Protein AF-A0A1R1Y4T4-F1 (afdb_monomer)

Organism: NCBI:txid133412

Foldseek 3Di:
DDDPCVVDVPPPPPPVPDDDDDPDPPDPPPLFQLVQQQAEEEEEEDEPQADLVVVCVQVVSHNYAYEYEPPPPDPRHRHYFPHGDDPQQLLLVLVRVLLVCQVPLVSHFKYKYAYRQKDFDRNQVSVVVVVSSVVSQAWEKEAAWDPDDDPVQATFHDRRMIMTGSVLSNLLNPDPDDRDGTDDNRSSVRSSSQVSQVVVVDDPRRHYDYHYDDVVRMDGQWDDDDPDIDGDDDDPPDPPPPD

pLDDT: mean 83.25, std 19.18, range [30.53, 98.25]

Nearest PDB structures (foldseek):
  6wmo-assembly1_B  TM=6.997E-01  e=9.074E-09  Homo sapiens
  8tic-assembly1_A  TM=6.877E-01  e=2.200E-08  Homo sapiens
  6wmo-assembly1_A  TM=6.895E-01  e=4.701E-08  Homo sapiens
  7jhi-assembly4_D  TM=6.899E-01  e=7.799E-08  Homo sapiens
  8tic-assembly2_D  TM=6.793E-01  e=1.070E-07  Homo sapiens

Mean predicted aligned error: 9.44 Å

Secondary structure (DSSP, 8-state):
---HHHHS-------TTS-TT---------S-GGGGTTTEEEEEE--TTS-HHHHHHHTTTS-EEEEEPTT---TT-SEE-SS---GGGHHHHHHHHHHHHTTTGGG-SEEEEE-TTEEE-HHHHHHHHHHHHHTTTS-EEEEEE-S---TTT---EEEEEEEEEHHHHHHHHHS-PPPP-SS-HHHHHHHHHHHHHHHTT--GGGS-EEEE--GGGEEESEEEETTEEEE-S----------

Sequence (243 aa):
MKSSSQVFSFREFHNDRFNTSFIRPKKKVDASLLSLKNDVLVMVPISKYEDPEWMKNVYSDLNFVTICDKGDHRQFCDITTNRTYNYQELPKKTFDLFNHICGNERQYKVIVKMDFDTFVDKSYLYEAFSFMIENHSNRIYFGDPMGQTTESKGTAMNGKIYAVTSNIITDYCSCNTPEPGKGLEDMWFGQTVVECVKRRGYKPEEQIIYYHSKEDLIYHKRYRKNNIDLQAGRKIEKKTITI

Radius of gyration: 20.12 Å; Cα contacts (8 Å, |Δi|>4): 378; chains: 1; bounding box: 48×56×47 Å

Structure (mmCIF, N/CA/C/O backbone):
data_AF-A0A1R1Y4T4-F1
#
_entry.id   AF-A0A1R1Y4T4-F1
#
loop_
_atom_site.group_PDB
_atom_site.id
_atom_site.type_symbol
_atom_site.label_atom_id
_atom_site.label_alt_id
_atom_site.label_comp_id
_atom_site.label_asym_id
_atom_site.label_entity_id
_atom_site.label_seq_id
_atom_site.pdbx_PDB_ins_code
_atom_site.Cartn_x
_atom_site.Cartn_y
_atom_site.Cartn_z
_atom_site.occupancy
_atom_site.B_iso_or_equiv
_atom_site.auth_seq_id
_atom_site.auth_comp_id
_atom_site.auth_asym_id
_atom_site.auth_atom_id
_atom_site.pdbx_PDB_model_num
ATOM 1 N N . MET A 1 1 ? 28.424 -35.532 -14.382 1.00 40.50 1 MET A N 1
ATOM 2 C CA . MET A 1 1 ? 28.002 -34.246 -13.783 1.00 40.50 1 MET A CA 1
ATOM 3 C C . MET A 1 1 ? 26.498 -34.130 -13.941 1.00 40.50 1 MET A C 1
ATOM 5 O O . MET A 1 1 ? 26.027 -34.246 -15.064 1.00 40.50 1 MET A O 1
ATOM 9 N N . LYS A 1 2 ? 25.750 -34.004 -12.841 1.00 33.12 2 LYS A N 1
ATOM 10 C CA . LYS A 1 2 ? 24.291 -33.827 -12.884 1.00 33.12 2 LYS A CA 1
ATOM 11 C C . LYS A 1 2 ? 23.989 -32.350 -13.149 1.00 33.12 2 LYS A C 1
ATOM 13 O O . LYS A 1 2 ? 24.549 -31.496 -12.466 1.00 33.12 2 LYS A O 1
ATOM 18 N N . SER A 1 3 ? 23.173 -32.051 -14.157 1.00 37.53 3 SER A N 1
ATOM 19 C CA . SER A 1 3 ? 22.719 -30.687 -14.452 1.00 37.53 3 SER A CA 1
ATOM 20 C C . SER A 1 3 ? 21.781 -30.185 -13.351 1.00 37.53 3 SER A C 1
ATOM 22 O O . SER A 1 3 ? 21.137 -30.980 -12.664 1.00 37.53 3 SER A O 1
ATOM 24 N N . SER A 1 4 ? 21.666 -28.864 -13.190 1.00 37.59 4 SER A N 1
ATOM 25 C CA . SER A 1 4 ? 20.765 -28.218 -12.218 1.00 37.59 4 SER A CA 1
ATOM 26 C C . SER A 1 4 ? 19.309 -28.700 -12.319 1.00 37.59 4 SER A C 1
ATOM 28 O O . SER A 1 4 ? 18.622 -28.788 -11.305 1.00 37.59 4 SER A O 1
ATOM 30 N N . SER A 1 5 ? 18.871 -29.120 -13.509 1.00 46.72 5 SER A N 1
ATOM 31 C CA . SER A 1 5 ? 17.558 -29.729 -13.764 1.00 46.72 5 SER A CA 1
ATOM 32 C C . SER A 1 5 ? 17.329 -31.101 -13.109 1.00 46.72 5 SER A C 1
ATOM 34 O O . SER A 1 5 ? 16.191 -31.548 -13.025 1.00 46.72 5 SER A O 1
ATOM 36 N N . GLN A 1 6 ? 18.382 -31.778 -12.636 1.00 45.31 6 GLN A N 1
ATOM 37 C CA . GLN A 1 6 ? 18.295 -33.051 -11.905 1.00 45.31 6 GLN A CA 1
ATOM 38 C C . GLN A 1 6 ? 18.385 -32.876 -10.380 1.00 45.31 6 GLN A C 1
ATOM 40 O O . GLN A 1 6 ? 18.136 -33.828 -9.644 1.00 45.31 6 GLN A O 1
ATOM 45 N N . VAL A 1 7 ? 18.769 -31.684 -9.907 1.00 44.69 7 VAL A N 1
ATOM 46 C CA . VAL A 1 7 ? 18.864 -31.341 -8.474 1.00 44.69 7 VAL A CA 1
ATOM 47 C C . VAL A 1 7 ? 17.610 -30.601 -8.009 1.00 44.69 7 VAL A C 1
ATOM 49 O O . VAL A 1 7 ? 17.156 -30.796 -6.886 1.00 44.69 7 VAL A O 1
ATOM 52 N N . PHE A 1 8 ? 17.005 -29.815 -8.898 1.00 42.22 8 PHE A N 1
ATOM 53 C CA . PHE A 1 8 ? 15.698 -29.211 -8.695 1.00 42.22 8 PHE A CA 1
ATOM 54 C C . PHE A 1 8 ? 14.719 -29.886 -9.649 1.00 42.22 8 PHE A C 1
ATOM 56 O O . PHE A 1 8 ? 14.551 -29.443 -10.784 1.00 42.22 8 PHE A O 1
ATOM 63 N N . SER A 1 9 ? 14.076 -30.973 -9.212 1.00 36.62 9 SER A N 1
ATOM 64 C CA . SER A 1 9 ? 12.840 -31.396 -9.869 1.00 36.62 9 SER A CA 1
ATOM 65 C C . SER A 1 9 ? 11.924 -30.174 -9.905 1.00 36.62 9 SER A C 1
ATOM 67 O O . SER A 1 9 ? 11.675 -29.583 -8.849 1.00 36.62 9 SER A O 1
ATOM 69 N N . PHE A 1 10 ? 11.494 -29.765 -11.103 1.00 38.09 10 PHE A N 1
ATOM 70 C CA . PHE A 1 10 ? 10.453 -28.758 -11.286 1.00 38.09 10 PHE A CA 1
ATOM 71 C C . PHE A 1 10 ? 9.398 -28.962 -10.200 1.00 38.09 10 PHE A C 1
ATOM 73 O O . PHE A 1 10 ? 8.898 -30.075 -10.037 1.00 38.09 10 PHE A O 1
ATOM 80 N N . ARG A 1 11 ? 9.124 -27.922 -9.403 1.00 36.69 11 ARG A N 1
ATOM 81 C CA . ARG A 1 11 ? 8.020 -27.973 -8.446 1.00 36.69 11 ARG A CA 1
ATOM 82 C C . ARG A 1 11 ? 6.774 -28.308 -9.255 1.00 36.69 11 ARG A C 1
ATOM 84 O O . ARG A 1 11 ? 6.350 -27.500 -10.078 1.00 36.69 11 ARG A O 1
ATOM 91 N N . GLU A 1 12 ? 6.226 -29.500 -9.050 1.00 30.53 12 GLU A N 1
ATOM 92 C CA . GLU A 1 12 ? 4.896 -29.825 -9.540 1.00 30.53 12 GLU A CA 1
ATOM 93 C C . GLU A 1 12 ? 3.937 -28.806 -8.927 1.00 30.53 12 GLU A C 1
ATOM 95 O O . GLU A 1 12 ? 3.695 -28.786 -7.718 1.00 30.53 12 GLU A O 1
ATOM 100 N N . PHE A 1 13 ? 3.416 -27.911 -9.761 1.00 35.38 13 PHE A N 1
ATOM 101 C CA . PHE A 1 13 ? 2.227 -27.162 -9.407 1.00 35.38 13 PHE A CA 1
ATOM 102 C C . PHE A 1 13 ? 1.078 -28.168 -9.375 1.00 35.38 13 PHE A C 1
ATOM 104 O O . PHE A 1 13 ? 0.638 -28.652 -10.418 1.00 35.38 13 PHE A O 1
ATOM 111 N N . HIS A 1 14 ? 0.608 -28.508 -8.174 1.00 38.97 14 HIS A N 1
ATOM 112 C CA . HIS A 1 14 ? -0.627 -29.263 -8.010 1.00 38.97 14 HIS A CA 1
ATOM 113 C C . HIS A 1 14 ? -1.783 -28.437 -8.590 1.00 38.97 14 HIS A C 1
ATOM 115 O O . HIS A 1 14 ? -2.258 -27.474 -7.993 1.00 38.97 14 HIS A O 1
ATOM 121 N N . ASN A 1 15 ? -2.204 -28.796 -9.799 1.00 38.75 15 ASN A N 1
ATOM 122 C CA . ASN A 1 15 ? -3.446 -28.330 -10.391 1.00 38.75 15 ASN A CA 1
ATOM 123 C C . ASN A 1 15 ? -4.595 -29.099 -9.718 1.00 38.75 15 ASN A C 1
ATOM 125 O O . ASN A 1 15 ? -4.898 -30.228 -10.097 1.00 38.75 15 ASN A O 1
ATOM 129 N N . ASP A 1 16 ? -5.215 -28.497 -8.702 1.00 39.88 16 ASP A N 1
ATOM 130 C CA . ASP A 1 16 ? -6.280 -29.084 -7.866 1.00 39.88 16 ASP A CA 1
ATOM 131 C C . ASP A 1 16 ? -7.625 -29.315 -8.597 1.00 39.88 16 ASP A C 1
ATOM 133 O O . ASP A 1 16 ? -8.673 -29.469 -7.971 1.00 39.88 16 ASP A O 1
ATOM 137 N N . ARG A 1 17 ? -7.646 -29.384 -9.935 1.00 39.56 17 ARG A N 1
ATOM 138 C CA . ARG A 1 17 ? -8.876 -29.649 -10.705 1.00 39.56 17 ARG A CA 1
ATOM 139 C C . ARG A 1 17 ? -9.303 -31.124 -10.764 1.00 39.56 17 ARG A C 1
ATOM 141 O O . ARG A 1 17 ? -10.297 -31.421 -11.417 1.00 39.56 17 ARG A O 1
ATOM 148 N N . PHE A 1 18 ? -8.634 -32.036 -10.052 1.00 36.97 18 PHE A N 1
ATOM 149 C CA . PHE A 1 18 ? -9.025 -33.451 -9.975 1.00 36.97 18 PHE A CA 1
ATOM 150 C C . PHE A 1 18 ? -8.799 -34.059 -8.574 1.00 36.97 18 PHE A C 1
ATOM 152 O O . PHE A 1 18 ? -7.707 -34.541 -8.299 1.00 36.97 18 PHE A O 1
ATOM 159 N N . ASN A 1 19 ? -9.815 -34.048 -7.693 1.00 33.44 19 ASN A N 1
ATOM 160 C CA . ASN A 1 19 ? -10.328 -35.217 -6.933 1.00 33.44 19 ASN A CA 1
ATOM 161 C C . ASN A 1 19 ? -11.262 -34.801 -5.777 1.00 33.44 19 ASN A C 1
ATOM 163 O O . ASN A 1 19 ? -10.828 -34.441 -4.683 1.00 33.44 19 ASN A O 1
ATOM 167 N N . THR A 1 20 ? -12.569 -34.919 -6.000 1.00 40.94 20 THR A N 1
ATOM 168 C CA . THR A 1 20 ? -13.647 -34.622 -5.043 1.00 40.94 20 THR A CA 1
ATOM 169 C C . THR A 1 20 ? -14.035 -35.829 -4.178 1.00 40.94 20 THR A C 1
ATOM 171 O O . THR A 1 20 ? -15.170 -36.296 -4.247 1.00 40.94 20 THR A O 1
ATOM 174 N N . SER A 1 21 ? -13.125 -36.373 -3.362 1.00 43.38 21 SER A N 1
ATOM 175 C CA . SER A 1 21 ? -13.520 -37.455 -2.426 1.00 43.38 21 SER A CA 1
ATOM 176 C C . SER A 1 21 ? -12.642 -37.687 -1.191 1.00 43.38 21 SER A C 1
ATOM 178 O O . SER A 1 21 ? -12.918 -38.612 -0.433 1.00 43.38 21 SER A O 1
ATOM 180 N N . PHE A 1 22 ? -11.654 -36.840 -0.889 1.00 37.22 22 PHE A N 1
ATOM 181 C CA . PHE A 1 22 ? -10.867 -36.996 0.341 1.00 37.22 22 PHE A CA 1
ATOM 182 C C . PHE A 1 22 ? -10.804 -35.700 1.146 1.00 37.22 22 PHE A C 1
ATOM 184 O O . PHE A 1 22 ? -10.239 -34.704 0.695 1.00 37.22 22 PHE A O 1
ATOM 191 N N . ILE A 1 23 ? -11.326 -35.733 2.378 1.00 42.38 23 ILE A N 1
ATOM 192 C CA . ILE A 1 23 ? -11.001 -34.734 3.401 1.00 42.38 23 ILE A CA 1
ATOM 193 C C . ILE A 1 23 ? -9.545 -34.986 3.796 1.00 42.38 23 ILE A C 1
ATOM 195 O O . ILE A 1 23 ? -9.244 -35.819 4.649 1.00 42.38 23 ILE A O 1
ATOM 199 N N . ARG A 1 24 ? -8.616 -34.294 3.133 1.00 42.31 24 ARG A N 1
ATOM 200 C CA . ARG A 1 24 ? -7.230 -34.233 3.595 1.00 42.31 24 ARG A CA 1
ATOM 201 C C . ARG A 1 24 ? -7.200 -33.377 4.865 1.00 42.31 24 ARG A C 1
ATOM 203 O O . ARG A 1 24 ? -7.768 -32.281 4.850 1.00 42.31 24 ARG A O 1
ATOM 210 N N . PRO A 1 25 ? -6.539 -33.823 5.949 1.00 42.38 25 PRO A N 1
ATOM 211 C CA . PRO A 1 25 ? -6.257 -32.949 7.079 1.00 42.38 25 PRO A CA 1
ATOM 212 C C . PRO A 1 25 ? -5.593 -31.685 6.536 1.00 42.38 25 PRO A C 1
ATOM 214 O O . PRO A 1 25 ? -4.680 -31.795 5.712 1.00 42.38 25 PRO A O 1
ATOM 217 N N . LYS A 1 26 ? -6.054 -30.495 6.948 1.00 43.75 26 LYS A N 1
ATOM 218 C CA . LYS A 1 26 ? -5.375 -29.244 6.587 1.00 43.75 26 LYS A CA 1
ATOM 219 C C . LYS A 1 26 ? -3.920 -29.400 7.013 1.00 43.75 26 LYS A C 1
ATOM 221 O O . LY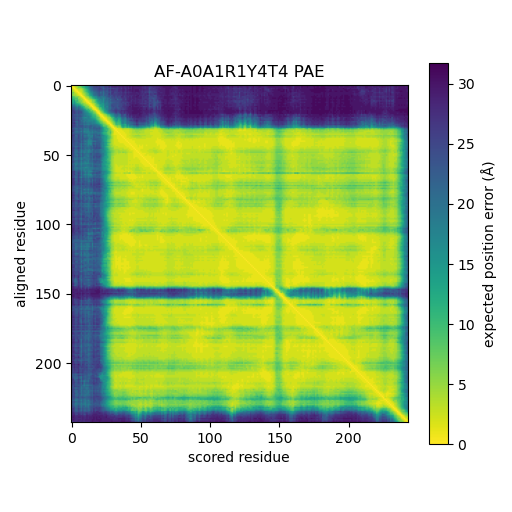S A 1 26 ? -3.629 -29.418 8.208 1.00 43.75 26 LYS A O 1
ATOM 226 N N . LYS A 1 27 ? -3.017 -29.558 6.041 1.00 46.41 27 LYS A N 1
ATOM 227 C CA . LYS A 1 27 ? -1.579 -29.480 6.287 1.00 46.41 27 LYS A CA 1
ATOM 228 C C . LYS A 1 27 ? -1.383 -28.162 7.030 1.00 46.41 27 LYS A C 1
ATOM 230 O O . LYS A 1 27 ? -1.845 -27.135 6.531 1.00 46.41 27 LYS A O 1
ATOM 235 N N . LYS A 1 28 ? -0.813 -28.201 8.240 1.00 46.56 28 LYS A N 1
ATOM 236 C CA . LYS A 1 28 ? -0.427 -26.979 8.952 1.00 46.56 28 LYS A CA 1
ATOM 237 C C . LYS A 1 28 ? 0.482 -26.230 7.981 1.00 46.56 28 LYS A C 1
ATOM 239 O O . LYS A 1 28 ? 1.557 -26.720 7.651 1.00 46.56 28 LYS A O 1
ATOM 244 N N . VAL A 1 29 ? -0.030 -25.149 7.402 1.00 54.66 29 VAL A N 1
ATOM 245 C CA . VAL A 1 29 ? 0.788 -24.251 6.598 1.00 54.66 29 VAL A CA 1
ATOM 246 C C . VAL A 1 29 ? 1.666 -23.573 7.631 1.00 54.66 29 VAL A C 1
ATOM 248 O O . VAL A 1 29 ? 1.135 -22.933 8.540 1.00 54.66 29 VAL A O 1
ATOM 251 N N . ASP A 1 30 ? 2.972 -23.811 7.568 1.00 61.66 30 ASP A N 1
ATOM 252 C CA . ASP A 1 30 ? 3.915 -23.107 8.430 1.00 61.66 30 ASP A CA 1
ATOM 253 C C . ASP A 1 30 ? 3.675 -21.596 8.310 1.00 61.66 30 ASP A C 1
ATOM 255 O O . ASP A 1 30 ? 3.208 -21.118 7.267 1.00 61.66 30 ASP A O 1
ATOM 259 N N . ALA A 1 31 ? 3.968 -20.861 9.385 1.00 74.25 31 ALA A N 1
ATOM 260 C CA . ALA A 1 31 ? 3.904 -19.403 9.415 1.00 74.25 31 ALA A CA 1
ATOM 261 C C . ALA A 1 31 ? 4.594 -18.832 8.164 1.00 74.25 31 ALA A C 1
ATOM 263 O O . ALA A 1 31 ? 5.811 -18.922 8.010 1.00 74.25 31 ALA A O 1
ATOM 264 N N . SER A 1 32 ? 3.799 -18.344 7.214 1.00 84.94 32 SER A N 1
ATOM 265 C CA . SER A 1 32 ? 4.268 -17.900 5.906 1.00 84.94 32 SER A CA 1
ATOM 266 C C . SER A 1 32 ? 3.284 -16.904 5.321 1.00 84.94 32 SER A C 1
ATOM 268 O O . SER A 1 32 ? 2.081 -16.990 5.550 1.00 84.94 32 SER A O 1
ATOM 270 N N . LEU A 1 33 ? 3.784 -15.977 4.510 1.00 88.50 33 LEU A N 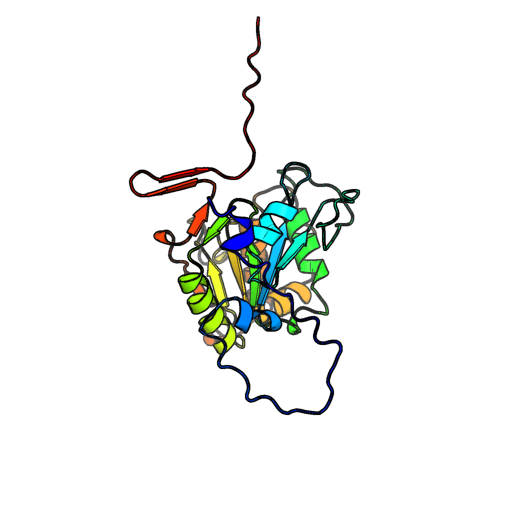1
ATOM 271 C CA . LEU A 1 33 ? 2.951 -14.974 3.843 1.00 88.50 33 LEU A CA 1
ATOM 272 C C . LEU A 1 33 ? 1.839 -15.599 2.983 1.00 88.50 33 LEU A C 1
ATOM 274 O O . LEU A 1 33 ? 0.747 -15.040 2.878 1.00 88.50 33 LEU A O 1
ATOM 278 N N . LEU A 1 34 ? 2.066 -16.812 2.467 1.00 88.25 34 LEU A N 1
ATOM 279 C CA . LEU A 1 34 ? 1.083 -17.547 1.679 1.00 88.25 34 LEU A CA 1
ATOM 280 C C . LEU A 1 34 ? -0.169 -17.919 2.487 1.00 88.25 34 LEU A C 1
ATOM 282 O O . LEU A 1 34 ? -1.256 -18.011 1.912 1.00 88.25 34 LEU A O 1
ATOM 286 N N . SER A 1 35 ? -0.052 -18.135 3.803 1.00 90.12 35 SER A N 1
ATOM 287 C CA . SER A 1 35 ? -1.220 -18.427 4.642 1.00 90.12 35 SER A CA 1
ATOM 288 C C . SER A 1 35 ? -2.124 -17.205 4.829 1.00 90.12 35 SER A C 1
ATOM 290 O O . SER A 1 35 ? -3.314 -17.377 5.080 1.00 90.12 35 SER A O 1
ATOM 292 N N . LEU A 1 36 ? -1.593 -15.994 4.620 1.00 92.50 36 LEU A N 1
ATOM 293 C CA . LEU A 1 36 ? -2.309 -14.721 4.753 1.00 92.50 36 LEU A CA 1
ATOM 294 C C . LEU A 1 36 ? -2.977 -14.261 3.445 1.00 92.50 36 LEU A C 1
ATOM 296 O O . LEU A 1 36 ? -3.633 -13.221 3.413 1.00 92.50 36 LEU A O 1
ATOM 300 N N . LYS A 1 37 ? -2.836 -15.025 2.353 1.00 89.44 37 LYS A N 1
ATOM 301 C CA . LYS A 1 37 ? -3.228 -14.618 0.990 1.00 89.44 37 LYS A CA 1
ATOM 302 C C . LYS A 1 37 ? -4.696 -14.203 0.823 1.00 89.44 37 LYS A C 1
ATOM 304 O O . LYS A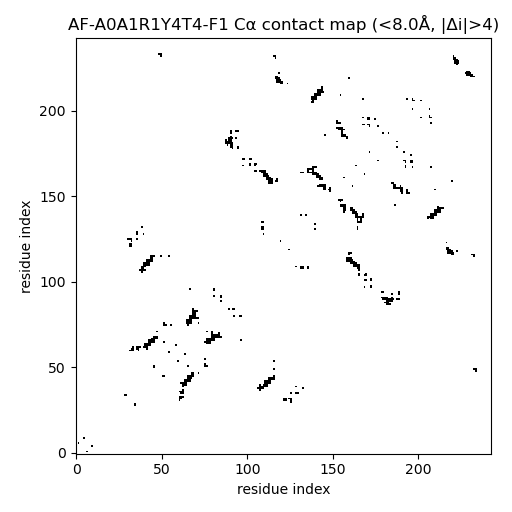 1 37 ? -5.012 -13.455 -0.090 1.00 89.44 37 LYS A O 1
ATOM 309 N N . ASN A 1 38 ? -5.594 -14.714 1.664 1.00 91.31 38 ASN A N 1
ATOM 310 C CA . ASN A 1 38 ? -7.019 -14.385 1.595 1.00 91.31 38 ASN A CA 1
ATOM 311 C C . ASN A 1 38 ? -7.374 -13.149 2.433 1.00 91.31 38 ASN A C 1
ATOM 313 O O . ASN A 1 38 ? -8.429 -12.566 2.231 1.00 91.31 38 ASN A O 1
ATOM 317 N N . ASP A 1 39 ? -6.516 -12.766 3.378 1.00 96.00 39 ASP A N 1
ATOM 318 C CA . ASP A 1 39 ? -6.766 -11.671 4.313 1.00 96.00 39 ASP A CA 1
ATOM 319 C C . ASP A 1 39 ? -5.976 -10.403 3.947 1.00 96.00 39 ASP A C 1
ATOM 321 O O . ASP A 1 39 ? -6.336 -9.314 4.392 1.00 96.00 39 ASP A O 1
ATOM 325 N N . VAL A 1 40 ? -4.924 -10.523 3.129 1.00 96.31 40 VAL A N 1
ATOM 326 C CA . VAL A 1 40 ? -4.062 -9.409 2.708 1.00 96.31 40 VAL A CA 1
ATOM 327 C C . VAL A 1 40 ? -4.139 -9.211 1.199 1.00 96.31 40 VAL A C 1
ATOM 329 O O . VAL A 1 40 ? -4.011 -10.173 0.442 1.00 96.31 40 VAL A O 1
ATOM 332 N N . LEU A 1 41 ? -4.276 -7.961 0.761 1.00 95.56 41 LEU A N 1
ATOM 333 C CA . LEU A 1 41 ? -4.040 -7.545 -0.620 1.00 95.56 41 LEU A CA 1
ATOM 334 C C . LEU A 1 41 ? -2.843 -6.604 -0.671 1.00 95.56 41 LEU A C 1
ATOM 336 O O . LEU A 1 41 ? -2.863 -5.541 -0.053 1.00 95.56 41 LEU A O 1
ATOM 340 N N . VAL A 1 42 ? -1.829 -6.963 -1.452 1.00 96.25 42 VAL A N 1
ATOM 341 C CA . VAL A 1 42 ? -0.687 -6.089 -1.725 1.00 96.25 42 VAL A CA 1
ATOM 342 C C . VAL A 1 42 ? -0.821 -5.475 -3.112 1.00 96.25 42 VAL A C 1
ATOM 344 O O . VAL A 1 42 ? -0.911 -6.168 -4.116 1.00 96.25 42 VAL A O 1
ATOM 347 N N . MET A 1 43 ? -0.835 -4.154 -3.183 1.00 96.19 43 MET A N 1
ATOM 348 C CA . MET A 1 43 ? -0.917 -3.392 -4.418 1.00 96.19 43 MET A CA 1
ATOM 349 C C . MET A 1 43 ? 0.451 -2.805 -4.736 1.00 96.19 43 MET A C 1
ATOM 351 O O . MET A 1 43 ? 1.027 -2.070 -3.931 1.00 96.19 43 MET A O 1
ATOM 355 N N . VAL A 1 44 ? 0.963 -3.117 -5.924 1.00 95.81 44 VAL A N 1
ATOM 356 C CA . VAL A 1 44 ? 2.272 -2.651 -6.386 1.00 95.81 44 VAL A CA 1
ATOM 357 C C . VAL A 1 44 ? 2.077 -1.780 -7.625 1.00 95.81 44 VAL A C 1
ATOM 359 O O . VAL A 1 44 ? 1.819 -2.307 -8.711 1.00 95.81 44 VAL A O 1
ATOM 362 N N . PRO A 1 45 ? 2.176 -0.445 -7.507 1.00 94.94 45 PRO A N 1
ATOM 363 C CA . PRO A 1 45 ? 2.206 0.437 -8.665 1.00 94.94 45 PRO A CA 1
ATOM 364 C C . PRO A 1 45 ? 3.439 0.139 -9.527 1.00 94.94 45 PRO A C 1
ATOM 366 O O . PRO A 1 45 ? 4.565 0.211 -9.047 1.00 94.94 45 PRO A O 1
ATOM 369 N N . ILE A 1 46 ? 3.228 -0.153 -10.810 1.00 93.62 46 ILE A N 1
ATOM 370 C CA . ILE A 1 46 ? 4.291 -0.440 -11.781 1.00 93.62 46 ILE A CA 1
ATOM 371 C C . ILE A 1 46 ? 4.306 0.645 -12.854 1.00 93.62 46 ILE A C 1
ATOM 373 O O . ILE A 1 46 ? 3.266 1.039 -13.386 1.00 93.62 46 ILE A O 1
ATOM 377 N N . SER A 1 47 ? 5.490 1.147 -13.176 1.00 90.69 47 SER A N 1
ATOM 378 C CA . SER A 1 47 ? 5.729 2.022 -14.320 1.00 90.69 47 SER A CA 1
ATOM 379 C C . SER A 1 47 ? 6.146 1.233 -15.560 1.00 90.69 47 SER A C 1
ATOM 381 O O . SER A 1 47 ? 6.583 0.083 -15.490 1.00 90.69 47 SER A O 1
ATOM 383 N N . LYS A 1 48 ? 6.131 1.899 -16.717 1.00 89.62 48 LYS A N 1
ATOM 384 C CA . LYS A 1 48 ? 6.607 1.321 -17.984 1.00 89.62 48 LYS A CA 1
ATOM 385 C C . LYS A 1 48 ? 8.089 0.904 -17.997 1.00 89.62 48 LYS A C 1
ATOM 387 O O . LYS A 1 48 ? 8.513 0.241 -18.934 1.00 89.62 48 LYS A O 1
ATOM 392 N N . TYR A 1 49 ? 8.880 1.332 -17.008 1.00 88.12 49 TYR A N 1
ATOM 393 C CA . TYR A 1 49 ? 10.321 1.059 -16.916 1.00 88.12 49 TYR A CA 1
ATOM 394 C C . TYR A 1 49 ? 10.673 -0.046 -15.913 1.00 88.12 49 TYR A C 1
ATOM 396 O O . TYR A 1 49 ? 11.840 -0.409 -15.798 1.00 88.12 49 TYR A O 1
ATOM 404 N N . GLU A 1 50 ? 9.698 -0.533 -15.153 1.00 91.25 50 GLU A N 1
ATOM 405 C CA . GLU A 1 50 ? 9.878 -1.589 -14.152 1.00 91.25 50 GLU A CA 1
ATOM 406 C C . GLU A 1 50 ? 9.368 -2.919 -14.698 1.00 91.25 50 GLU A C 1
ATOM 408 O O . GLU A 1 50 ? 8.498 -2.925 -15.564 1.00 91.25 50 GLU A O 1
ATOM 413 N N . ASP A 1 51 ? 9.902 -4.037 -14.212 1.00 91.25 51 ASP A N 1
ATOM 414 C CA . ASP A 1 51 ? 9.572 -5.373 -14.712 1.00 91.25 51 ASP A CA 1
ATOM 415 C C . ASP A 1 51 ? 8.523 -6.068 -13.819 1.00 91.25 51 ASP A C 1
ATOM 417 O O . ASP A 1 51 ? 8.868 -6.608 -12.768 1.00 91.25 51 ASP A O 1
ATOM 421 N N . PRO A 1 52 ? 7.234 -6.093 -14.195 1.00 91.00 52 PRO A N 1
ATOM 422 C CA . PRO A 1 52 ? 6.207 -6.715 -13.364 1.00 91.00 52 PRO A CA 1
ATOM 423 C C . PRO A 1 52 ? 6.389 -8.234 -13.187 1.00 91.00 52 PRO A C 1
ATOM 425 O O . PRO A 1 52 ? 5.952 -8.773 -12.167 1.00 91.00 52 PRO A O 1
ATOM 428 N N . GLU A 1 53 ? 7.054 -8.928 -14.119 1.00 92.00 53 GLU A N 1
ATOM 429 C CA . GLU A 1 53 ? 7.353 -10.361 -13.984 1.00 92.00 53 GLU A CA 1
ATOM 430 C C . GLU A 1 53 ? 8.321 -10.609 -12.824 1.00 92.00 53 GLU A C 1
ATOM 432 O O . GLU A 1 53 ? 8.116 -11.505 -12.000 1.00 92.00 53 GLU A O 1
ATOM 437 N N . TRP A 1 54 ? 9.349 -9.765 -12.710 1.00 89.31 54 TRP A N 1
ATOM 438 C CA . TRP A 1 54 ? 10.306 -9.819 -11.608 1.00 89.31 54 TRP A CA 1
ATOM 439 C C . TRP A 1 54 ? 9.608 -9.759 -10.243 1.00 89.31 54 TRP A C 1
ATOM 441 O O . TRP A 1 54 ? 9.886 -10.589 -9.373 1.00 89.31 54 TRP A O 1
ATOM 451 N N . MET A 1 55 ? 8.638 -8.853 -10.069 1.00 88.38 55 MET A N 1
ATOM 452 C CA . MET A 1 55 ? 7.868 -8.778 -8.819 1.00 88.38 55 MET A CA 1
ATOM 453 C C . MET A 1 55 ? 7.086 -10.054 -8.538 1.00 88.38 55 MET A C 1
ATOM 455 O O . MET A 1 55 ? 7.066 -10.514 -7.395 1.00 88.38 55 MET A O 1
ATOM 459 N N . LYS A 1 56 ? 6.469 -10.647 -9.569 1.00 86.31 56 LYS A N 1
ATOM 460 C CA . LYS A 1 56 ? 5.683 -11.889 -9.441 1.00 86.31 56 LYS A CA 1
ATOM 461 C C . LYS A 1 56 ? 6.547 -13.049 -8.991 1.00 86.31 56 LYS A C 1
ATOM 463 O O . LYS A 1 56 ? 6.080 -13.871 -8.211 1.00 86.31 56 LYS A O 1
ATOM 468 N N . ASN A 1 57 ? 7.812 -13.060 -9.387 1.00 87.31 57 ASN A N 1
ATOM 469 C CA . ASN A 1 57 ? 8.762 -14.067 -8.944 1.00 87.31 57 ASN A CA 1
ATOM 470 C C . ASN A 1 57 ? 9.237 -13.833 -7.500 1.00 87.31 57 ASN A C 1
ATOM 472 O O . ASN A 1 57 ? 9.153 -14.749 -6.676 1.00 87.31 57 ASN A O 1
ATOM 476 N N . VAL A 1 58 ? 9.684 -12.617 -7.163 1.00 87.81 58 VAL A N 1
ATOM 477 C CA . VAL A 1 58 ? 10.231 -12.287 -5.828 1.00 87.81 58 VAL A CA 1
ATOM 478 C C . VAL A 1 58 ? 9.184 -12.449 -4.718 1.00 87.81 58 VAL A C 1
ATOM 480 O O . VAL A 1 58 ? 9.480 -12.988 -3.643 1.00 87.81 58 VAL A O 1
ATOM 483 N N . TYR A 1 59 ? 7.951 -12.027 -4.994 1.00 88.44 59 TYR A N 1
ATOM 484 C CA . TYR A 1 59 ? 6.837 -11.997 -4.047 1.00 88.44 59 TYR A CA 1
ATOM 485 C C . TYR A 1 59 ? 5.718 -12.982 -4.408 1.00 88.44 59 TYR A C 1
ATOM 487 O O . TYR A 1 59 ? 4.549 -12.743 -4.121 1.00 88.44 59 TYR A O 1
ATOM 495 N N . SER A 1 60 ? 6.078 -14.116 -5.015 1.00 87.00 60 SER A N 1
ATOM 496 C CA . SER A 1 60 ? 5.147 -15.196 -5.396 1.00 87.00 60 SER A CA 1
ATOM 497 C C . SER A 1 60 ? 4.360 -15.815 -4.229 1.00 87.00 60 SER A C 1
ATOM 499 O O . SER A 1 60 ? 3.392 -16.540 -4.446 1.00 87.00 60 SER A O 1
ATOM 501 N N . ASP A 1 61 ? 4.769 -15.549 -2.991 1.00 86.56 61 ASP A N 1
ATOM 502 C CA . ASP A 1 61 ? 4.133 -15.978 -1.746 1.00 86.56 61 ASP A CA 1
ATOM 503 C C . ASP A 1 61 ? 3.218 -14.916 -1.114 1.00 86.56 61 ASP A C 1
ATOM 505 O O . ASP A 1 61 ? 2.622 -15.180 -0.071 1.00 86.56 61 ASP A O 1
ATOM 509 N N . LEU A 1 62 ? 3.068 -13.746 -1.740 1.00 87.25 62 LEU A N 1
ATOM 510 C CA . LEU A 1 62 ? 2.086 -12.727 -1.372 1.00 87.25 62 LEU A CA 1
ATOM 511 C C . LEU A 1 62 ? 0.884 -12.766 -2.317 1.00 87.25 62 LEU A C 1
ATOM 513 O O . LEU A 1 62 ? 1.018 -12.983 -3.521 1.00 87.25 62 LEU A O 1
ATOM 517 N N . ASN A 1 63 ? -0.303 -12.476 -1.782 1.00 89.25 63 ASN A N 1
ATOM 518 C CA . ASN A 1 63 ? -1.435 -12.106 -2.622 1.00 89.25 63 ASN A CA 1
ATOM 519 C C . ASN A 1 63 ? -1.269 -10.652 -3.052 1.00 89.25 63 ASN A C 1
ATOM 521 O O . ASN A 1 63 ? -1.580 -9.730 -2.294 1.00 89.25 63 ASN A O 1
ATOM 525 N N . PHE A 1 64 ? -0.731 -10.456 -4.250 1.00 90.56 64 PHE A N 1
ATOM 526 C CA . PHE A 1 64 ? -0.466 -9.123 -4.747 1.00 90.56 64 PHE A CA 1
ATOM 527 C C . PHE A 1 64 ? -0.915 -8.920 -6.188 1.00 90.56 64 PHE A C 1
ATOM 529 O O . PHE A 1 64 ? -0.861 -9.833 -7.019 1.00 90.56 64 PHE A O 1
ATOM 536 N N . VAL A 1 65 ? -1.298 -7.678 -6.466 1.00 92.50 65 VAL A N 1
ATOM 537 C CA . VAL A 1 65 ? -1.678 -7.180 -7.782 1.00 92.50 65 VAL A CA 1
ATOM 538 C C . VAL A 1 65 ? -0.708 -6.094 -8.233 1.00 92.50 65 VAL A C 1
ATOM 540 O O . VAL A 1 65 ? -0.343 -5.198 -7.467 1.00 92.50 65 VAL A O 1
ATOM 543 N N . THR A 1 66 ? -0.275 -6.169 -9.482 1.00 93.94 66 THR A N 1
ATOM 544 C CA . THR A 1 66 ? 0.472 -5.107 -10.155 1.00 93.94 66 THR A CA 1
ATOM 545 C C . THR A 1 66 ? -0.493 -4.140 -10.827 1.00 93.94 66 THR A C 1
ATOM 547 O O . THR A 1 66 ? -1.488 -4.533 -11.439 1.00 93.94 66 THR A O 1
ATOM 550 N N . ILE A 1 67 ? -0.192 -2.848 -10.715 1.00 94.38 67 ILE A N 1
ATOM 551 C CA . ILE A 1 67 ? -1.070 -1.784 -11.205 1.00 94.38 67 ILE A CA 1
ATOM 552 C C . ILE A 1 67 ? -0.294 -0.910 -12.180 1.00 94.38 67 ILE A C 1
ATOM 554 O O . ILE A 1 67 ? 0.540 -0.080 -11.794 1.00 94.38 67 ILE A O 1
ATOM 558 N N . CYS A 1 68 ? -0.579 -1.111 -13.459 1.00 94.56 68 CYS A N 1
ATOM 559 C CA . CYS A 1 68 ? 0.099 -0.465 -14.568 1.00 94.56 68 CYS A CA 1
ATOM 560 C C . CYS A 1 68 ? -0.692 0.737 -15.109 1.00 94.56 68 CYS A C 1
ATOM 562 O O . CYS A 1 68 ? -1.885 0.934 -14.847 1.00 94.56 68 CYS A O 1
ATOM 564 N N . ASP A 1 69 ? 0.000 1.572 -15.873 1.00 94.62 69 ASP A N 1
ATOM 565 C CA . ASP A 1 69 ? -0.575 2.746 -16.526 1.00 94.62 69 ASP A CA 1
ATOM 566 C C . ASP A 1 69 ? -1.398 2.348 -17.760 1.00 94.62 69 ASP A C 1
ATOM 568 O O . ASP A 1 69 ? -1.174 1.293 -18.357 1.00 94.62 69 ASP A O 1
ATOM 572 N N . LYS A 1 70 ? -2.336 3.204 -18.182 1.00 94.38 70 LYS A N 1
ATOM 573 C CA . LYS A 1 70 ? -3.113 2.989 -19.413 1.00 94.38 70 LYS A CA 1
ATOM 574 C C . LYS A 1 70 ? -2.222 2.646 -20.612 1.00 94.38 70 LYS A C 1
ATOM 576 O O . LYS A 1 70 ? -1.265 3.359 -20.905 1.00 94.38 70 LYS A O 1
ATOM 581 N N . GLY A 1 71 ? -2.618 1.612 -21.357 1.00 91.69 71 GLY A N 1
ATOM 582 C CA . GLY A 1 71 ? -1.926 1.156 -22.570 1.00 91.69 71 GLY A CA 1
ATOM 583 C C . GLY A 1 71 ? -0.749 0.217 -22.305 1.00 91.69 71 GLY A C 1
ATOM 584 O O . GLY A 1 71 ? -0.066 -0.190 -23.241 1.00 91.69 71 GLY A O 1
ATOM 585 N N . ASP A 1 72 ? -0.508 -0.140 -21.045 1.00 92.06 72 ASP A N 1
ATOM 586 C CA . ASP A 1 72 ? 0.455 -1.167 -20.682 1.00 92.06 72 ASP A CA 1
ATOM 587 C C . ASP A 1 72 ? -0.181 -2.561 -20.773 1.00 92.06 72 ASP A C 1
ATOM 589 O O . ASP A 1 72 ? -0.997 -2.949 -19.938 1.00 92.06 72 ASP A O 1
ATOM 593 N N . HIS A 1 73 ? 0.174 -3.294 -21.829 1.00 90.31 73 HIS A N 1
ATOM 594 C CA . HIS A 1 73 ? -0.380 -4.612 -22.156 1.00 90.31 73 HIS A CA 1
ATOM 595 C C . HIS A 1 73 ? 0.555 -5.770 -21.781 1.00 90.31 73 HIS A C 1
ATOM 597 O O . HIS A 1 73 ? 0.427 -6.872 -22.316 1.00 90.31 73 HIS A O 1
ATOM 603 N N . ARG A 1 74 ? 1.541 -5.531 -20.909 1.00 93.25 74 ARG A N 1
ATOM 604 C CA . ARG A 1 74 ? 2.460 -6.586 -20.464 1.00 93.25 74 ARG A CA 1
ATOM 605 C C . ARG A 1 74 ? 1.695 -7.652 -19.673 1.00 93.25 74 ARG A C 1
ATOM 607 O O . ARG A 1 74 ? 0.824 -7.331 -18.873 1.00 93.25 74 ARG A O 1
ATOM 614 N N . GLN A 1 75 ? 2.053 -8.922 -19.878 1.00 88.00 75 GLN A N 1
ATOM 615 C CA . GLN A 1 75 ? 1.340 -10.097 -19.348 1.00 88.00 75 GLN A CA 1
ATOM 616 C C . GLN A 1 75 ? 1.119 -10.071 -17.825 1.00 88.00 75 GLN A C 1
ATOM 618 O O . GLN A 1 75 ? 0.147 -10.638 -17.338 1.00 88.00 75 GLN A O 1
ATOM 623 N N . PHE A 1 76 ? 2.005 -9.412 -17.080 1.00 89.81 76 PHE A N 1
ATOM 624 C CA . PHE A 1 76 ? 1.968 -9.345 -15.620 1.00 89.81 76 PHE A CA 1
ATOM 625 C C . PHE A 1 76 ? 1.440 -8.013 -15.087 1.00 89.81 76 PHE A C 1
ATOM 627 O O . PHE A 1 76 ? 1.782 -7.647 -13.970 1.00 89.81 76 PHE A O 1
ATOM 634 N N . CYS A 1 77 ? 0.650 -7.274 -15.867 1.00 90.50 77 CYS A N 1
ATOM 635 C CA . CYS A 1 77 ? -0.136 -6.136 -15.394 1.00 90.50 77 CYS A CA 1
ATOM 636 C C . CYS A 1 77 ? -1.549 -6.613 -15.024 1.00 90.50 77 CYS A C 1
ATOM 638 O O . CYS A 1 77 ? -2.393 -6.752 -15.905 1.00 90.50 77 CYS A O 1
ATOM 640 N N . ASP A 1 78 ? -1.805 -6.877 -13.737 1.00 91.06 78 ASP A N 1
ATOM 641 C CA . ASP A 1 78 ? -3.100 -7.415 -13.286 1.00 91.06 78 ASP A CA 1
ATOM 642 C C . ASP A 1 78 ? -4.228 -6.384 -13.429 1.00 91.06 78 ASP A C 1
ATOM 644 O O . ASP A 1 78 ? -5.364 -6.727 -13.752 1.00 91.06 78 ASP A O 1
ATOM 648 N N . ILE A 1 79 ? -3.905 -5.110 -13.182 1.00 91.06 79 ILE A N 1
ATOM 649 C CA . ILE A 1 79 ? -4.833 -3.984 -13.275 1.00 91.06 79 ILE A CA 1
ATOM 650 C C . ILE A 1 79 ? -4.197 -2.891 -14.133 1.00 91.06 79 ILE A C 1
ATOM 652 O O . ILE A 1 79 ? -3.054 -2.481 -13.915 1.00 91.06 79 ILE A O 1
ATOM 656 N N . THR A 1 80 ? -4.966 -2.366 -15.083 1.00 92.06 80 THR A N 1
ATOM 657 C CA . THR A 1 80 ? -4.585 -1.207 -15.892 1.00 92.06 80 THR A CA 1
ATOM 658 C C . THR A 1 80 ? -5.426 -0.006 -15.477 1.00 92.06 80 THR A C 1
ATOM 660 O O . THR A 1 80 ? -6.653 -0.058 -15.476 1.00 92.06 80 THR A O 1
ATOM 663 N N . THR A 1 81 ? -4.768 1.094 -15.125 1.00 92.50 81 THR A N 1
ATOM 664 C CA . THR A 1 81 ? -5.446 2.354 -14.788 1.00 92.50 81 THR A CA 1
ATOM 665 C C . THR A 1 81 ? -6.029 3.046 -16.029 1.00 92.50 81 THR A C 1
ATOM 667 O O . THR A 1 81 ? -5.661 2.762 -17.169 1.00 92.50 81 THR A O 1
ATOM 670 N N . ASN A 1 82 ? -6.925 4.015 -15.816 1.00 92.12 82 ASN A N 1
ATOM 671 C CA . ASN A 1 82 ? -7.613 4.738 -16.896 1.00 92.12 82 ASN A CA 1
ATOM 672 C C . ASN A 1 82 ? -6.766 5.831 -17.571 1.00 92.12 82 ASN A C 1
ATOM 674 O O . ASN A 1 82 ? -7.203 6.449 -18.547 1.00 92.12 82 ASN A O 1
ATOM 678 N N . ARG A 1 83 ? -5.563 6.097 -17.059 1.00 93.88 83 ARG A N 1
ATOM 679 C CA . ARG A 1 83 ? -4.672 7.168 -17.516 1.00 93.88 83 ARG A CA 1
ATOM 680 C C . ARG A 1 83 ? -3.205 6.774 -17.355 1.00 93.88 83 ARG A C 1
ATOM 682 O O . ARG A 1 83 ? -2.884 5.752 -16.761 1.00 93.88 83 ARG A O 1
ATOM 689 N N . THR A 1 84 ? -2.322 7.570 -17.940 1.00 93.75 84 THR A N 1
ATOM 690 C CA . THR A 1 84 ? -0.868 7.455 -17.775 1.00 93.75 84 THR A CA 1
ATOM 691 C C . THR A 1 84 ? -0.383 8.502 -16.790 1.00 93.75 84 THR A C 1
ATOM 693 O O . THR A 1 84 ? -0.916 9.612 -16.796 1.00 93.75 84 THR A O 1
ATOM 696 N N . TYR A 1 85 ? 0.653 8.192 -16.016 1.00 93.19 85 TYR A N 1
ATOM 697 C CA . TYR A 1 85 ? 1.163 9.084 -14.982 1.00 93.19 85 TYR A CA 1
ATOM 698 C C . TYR A 1 85 ? 2.633 9.412 -15.194 1.00 93.19 85 TYR A C 1
ATOM 700 O O . TYR A 1 85 ? 3.441 8.582 -15.616 1.00 93.19 85 TYR A O 1
ATOM 708 N N . ASN A 1 86 ? 3.007 10.635 -14.832 1.00 90.81 86 ASN A N 1
ATOM 709 C CA . ASN A 1 86 ? 4.400 10.961 -14.553 1.00 90.81 86 ASN A CA 1
ATOM 710 C C . ASN A 1 86 ? 4.676 10.967 -13.038 1.00 90.81 86 ASN A C 1
ATOM 712 O O . ASN A 1 86 ? 3.774 10.820 -12.217 1.00 90.81 86 ASN A O 1
ATOM 716 N N . TYR A 1 87 ? 5.942 11.161 -12.659 1.00 86.06 87 TYR A N 1
ATOM 717 C CA . TYR A 1 87 ? 6.369 11.132 -11.255 1.00 86.06 87 TYR A CA 1
ATOM 718 C C . TYR A 1 87 ? 5.656 12.166 -10.365 1.00 86.06 87 TYR A C 1
ATOM 720 O O . TYR A 1 87 ? 5.410 11.910 -9.195 1.00 86.06 87 TYR A O 1
ATOM 728 N N . GLN A 1 88 ? 5.288 13.333 -10.899 1.00 90.25 88 GLN A N 1
ATOM 729 C CA . GLN A 1 88 ? 4.583 14.357 -10.118 1.00 90.25 88 GLN A CA 1
ATOM 730 C C . GLN A 1 88 ? 3.101 14.019 -9.901 1.00 90.25 88 GLN A C 1
ATOM 732 O O . GLN A 1 88 ? 2.437 14.684 -9.110 1.00 90.25 88 GLN A O 1
ATOM 737 N N . GLU A 1 89 ? 2.576 13.017 -10.608 1.00 94.25 89 GLU A N 1
ATOM 738 C CA . GLU A 1 89 ? 1.175 12.590 -10.574 1.00 94.25 89 GLU A CA 1
ATOM 739 C C . GLU A 1 89 ? 0.977 11.279 -9.801 1.00 94.25 89 GLU A C 1
ATOM 741 O O . GLU A 1 89 ? -0.106 10.696 -9.840 1.00 94.25 89 GLU A O 1
ATOM 746 N N . LEU A 1 90 ? 1.988 10.825 -9.053 1.00 93.62 90 LEU A N 1
ATOM 747 C CA . LEU A 1 90 ? 1.866 9.671 -8.158 1.00 93.62 90 LEU A CA 1
ATOM 748 C C . LEU A 1 90 ? 0.706 9.788 -7.147 1.00 93.62 90 LEU A C 1
ATOM 750 O O . LEU A 1 90 ? 0.042 8.770 -6.929 1.00 93.62 90 LEU A O 1
ATOM 754 N N . PRO A 1 91 ? 0.360 10.976 -6.597 1.00 95.88 91 PRO A N 1
ATOM 755 C CA . PRO A 1 91 ? -0.863 11.127 -5.807 1.00 95.88 91 PRO A CA 1
ATOM 756 C C . PRO A 1 91 ? -2.122 10.712 -6.574 1.00 95.88 91 PRO A C 1
ATOM 758 O O . PRO A 1 91 ? -2.956 9.990 -6.040 1.00 95.88 91 PRO A O 1
ATOM 761 N N . LYS A 1 92 ? -2.242 11.090 -7.854 1.00 96.56 92 LYS A N 1
ATOM 762 C CA . LYS A 1 92 ? -3.391 10.718 -8.699 1.00 96.56 92 LYS A CA 1
ATOM 763 C C . LYS A 1 92 ? -3.429 9.223 -8.983 1.00 96.56 92 LYS A C 1
ATOM 765 O O . LYS A 1 92 ? -4.501 8.629 -8.967 1.00 96.56 92 LYS A O 1
ATOM 770 N N . LYS A 1 93 ? -2.265 8.603 -9.202 1.00 95.50 93 LYS A N 1
ATOM 771 C CA . LYS A 1 93 ? -2.180 7.146 -9.357 1.00 95.50 93 LYS A CA 1
ATOM 772 C C . LYS A 1 93 ? -2.628 6.426 -8.088 1.00 95.50 93 LYS A C 1
ATOM 774 O O . LYS A 1 93 ? -3.359 5.447 -8.171 1.00 95.50 93 LYS A O 1
ATOM 779 N N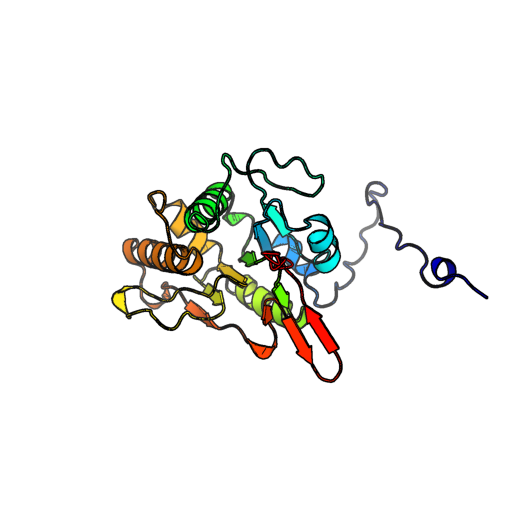 . THR A 1 94 ? -2.223 6.936 -6.928 1.00 95.69 94 THR A N 1
ATOM 780 C CA . THR A 1 94 ? -2.607 6.398 -5.614 1.00 95.69 94 THR A CA 1
ATOM 781 C C . THR A 1 94 ? -4.104 6.576 -5.363 1.00 95.69 94 THR A C 1
ATOM 783 O O . THR A 1 94 ? -4.760 5.645 -4.910 1.00 95.69 94 THR A O 1
ATOM 786 N N . PHE A 1 95 ? -4.669 7.723 -5.744 1.00 96.31 95 PHE A N 1
ATOM 787 C CA . PHE A 1 95 ? -6.111 7.971 -5.735 1.00 96.31 95 PHE A CA 1
ATOM 788 C C . PHE A 1 95 ? -6.885 6.968 -6.595 1.00 96.31 95 PHE A C 1
ATOM 790 O O . PHE A 1 95 ? -7.806 6.328 -6.096 1.00 96.31 95 PHE A O 1
ATOM 797 N N . ASP A 1 96 ? -6.493 6.769 -7.855 1.00 95.00 96 ASP A N 1
ATOM 798 C CA . ASP A 1 96 ? -7.164 5.804 -8.737 1.00 95.00 96 ASP A CA 1
ATOM 799 C C . ASP A 1 96 ? -7.051 4.369 -8.208 1.00 95.00 96 ASP A C 1
ATOM 801 O O . ASP A 1 96 ? -8.007 3.603 -8.293 1.00 95.00 96 ASP A O 1
ATOM 805 N N . LEU A 1 97 ? -5.903 4.019 -7.629 1.00 93.94 97 LEU A N 1
ATOM 806 C CA . LEU A 1 97 ? -5.637 2.712 -7.034 1.00 93.94 97 LEU A CA 1
ATOM 807 C C . LEU A 1 97 ? -6.550 2.425 -5.836 1.00 93.94 97 LEU A C 1
ATOM 809 O O . LEU A 1 97 ? -7.184 1.373 -5.802 1.00 93.94 97 LEU A O 1
ATOM 813 N N . PHE A 1 98 ? -6.671 3.353 -4.882 1.00 94.88 98 PHE A N 1
ATOM 814 C CA . PHE A 1 98 ? -7.549 3.146 -3.726 1.00 94.88 98 PHE A CA 1
ATOM 815 C C . PHE A 1 98 ? -9.034 3.281 -4.077 1.00 94.88 98 PHE A C 1
ATOM 817 O O . PHE A 1 98 ? -9.854 2.560 -3.518 1.00 94.88 98 PHE A O 1
ATOM 824 N N . ASN A 1 99 ? -9.396 4.116 -5.052 1.00 94.06 99 ASN A N 1
ATOM 825 C CA . ASN A 1 99 ? -10.770 4.156 -5.551 1.00 94.06 99 ASN A CA 1
ATOM 826 C C . ASN A 1 99 ? -11.171 2.876 -6.285 1.00 94.06 99 ASN A C 1
ATOM 828 O O . ASN A 1 99 ? -12.335 2.488 -6.235 1.00 94.06 99 ASN A O 1
ATOM 832 N N . HIS A 1 100 ? -10.229 2.198 -6.947 1.00 90.94 100 HIS A N 1
ATOM 833 C CA . HIS A 1 100 ? -10.511 0.944 -7.644 1.00 90.94 100 HIS A CA 1
ATOM 834 C C . HIS A 1 100 ? -10.964 -0.172 -6.694 1.00 90.94 100 HIS A C 1
ATOM 836 O O . HIS A 1 100 ? -11.747 -1.035 -7.087 1.00 90.94 100 HIS A O 1
ATOM 842 N N . ILE A 1 101 ? -10.488 -0.159 -5.446 1.00 90.94 101 ILE A N 1
ATOM 843 C CA . ILE A 1 101 ? -10.859 -1.173 -4.453 1.00 90.94 101 ILE A CA 1
ATOM 844 C C . ILE A 1 101 ? -12.125 -0.815 -3.666 1.00 90.94 101 ILE A C 1
ATOM 846 O O . ILE A 1 101 ? -12.657 -1.677 -2.969 1.00 90.94 101 ILE A O 1
ATOM 850 N N . CYS A 1 102 ? -12.639 0.411 -3.792 1.00 92.94 102 CYS A N 1
ATOM 851 C CA . CYS A 1 102 ? -13.891 0.807 -3.156 1.00 92.94 102 CYS A CA 1
ATOM 852 C C . CYS A 1 102 ? -15.075 -0.016 -3.688 1.00 92.94 102 CYS A C 1
ATOM 854 O O . CYS A 1 102 ? -15.242 -0.202 -4.892 1.00 92.94 102 CYS A O 1
ATOM 856 N N . GLY A 1 103 ? -15.901 -0.523 -2.775 1.00 89.00 103 GLY A N 1
ATOM 857 C CA . GLY A 1 103 ? -16.954 -1.510 -3.023 1.00 89.00 103 GLY A CA 1
ATOM 858 C C . GLY A 1 103 ? -16.512 -2.957 -2.769 1.00 89.00 103 GLY A C 1
ATOM 859 O O . GLY A 1 103 ? -17.360 -3.813 -2.521 1.00 89.00 103 GLY A O 1
ATOM 860 N N . ASN A 1 104 ? -15.204 -3.231 -2.779 1.00 88.50 104 ASN A N 1
ATOM 861 C CA . ASN A 1 104 ? -14.623 -4.551 -2.518 1.00 88.50 104 ASN A CA 1
ATOM 862 C C . ASN A 1 104 ? -13.627 -4.541 -1.347 1.00 88.50 104 ASN A C 1
ATOM 864 O O . ASN A 1 104 ? -13.035 -5.574 -1.035 1.00 88.50 104 ASN A O 1
ATOM 868 N N . GLU A 1 105 ? -13.450 -3.413 -0.659 1.00 86.38 105 GLU A N 1
ATOM 869 C CA . GLU A 1 105 ? -12.409 -3.215 0.352 1.00 86.38 105 GLU A CA 1
ATOM 870 C C . GLU A 1 105 ? -12.529 -4.166 1.547 1.00 86.38 105 GLU A C 1
ATOM 872 O O . GLU A 1 105 ? -11.538 -4.466 2.205 1.00 86.38 105 GLU A O 1
ATOM 877 N N . ARG A 1 106 ? -13.735 -4.683 1.809 1.00 85.88 106 ARG A N 1
ATOM 878 C CA . ARG A 1 106 ? -14.008 -5.632 2.897 1.00 85.88 106 ARG A CA 1
ATOM 879 C C . ARG A 1 106 ? -13.656 -7.082 2.567 1.00 85.88 106 ARG A C 1
ATOM 881 O O . ARG A 1 106 ? -13.746 -7.927 3.453 1.00 85.88 106 ARG A O 1
ATOM 888 N N . GLN A 1 107 ? -13.285 -7.388 1.321 1.00 91.81 107 GLN A N 1
ATOM 889 C CA . GLN A 1 107 ? -12.821 -8.731 0.949 1.00 91.81 107 GLN A CA 1
ATOM 890 C C . GLN A 1 107 ? -11.482 -9.072 1.610 1.00 91.81 107 GLN A C 1
ATOM 892 O O . GLN A 1 107 ? -11.216 -10.238 1.884 1.00 91.81 107 GLN A O 1
ATOM 897 N N . TYR A 1 108 ? -10.673 -8.052 1.898 1.00 95.25 108 TYR A N 1
ATOM 898 C CA . TYR A 1 108 ? -9.397 -8.176 2.586 1.00 95.25 108 TYR A CA 1
ATOM 899 C C . TYR A 1 108 ? -9.486 -7.496 3.952 1.00 95.25 108 TYR A C 1
ATOM 901 O O . TYR A 1 108 ? -10.235 -6.541 4.142 1.00 95.25 108 TYR A O 1
ATOM 909 N N . LYS A 1 109 ? -8.722 -7.984 4.925 1.00 97.81 109 LYS A N 1
ATOM 910 C CA . LYS A 1 109 ? -8.585 -7.356 6.248 1.00 97.81 109 LYS A CA 1
ATOM 911 C C . LYS A 1 109 ? -7.483 -6.308 6.262 1.00 97.81 109 LYS A C 1
ATOM 913 O O . LYS A 1 109 ? -7.587 -5.322 6.990 1.00 97.81 109 LYS A O 1
ATOM 918 N N . VAL A 1 110 ? -6.442 -6.523 5.459 1.00 98.19 110 VAL A N 1
ATOM 919 C CA . VAL A 1 110 ? -5.284 -5.637 5.341 1.00 98.19 110 VAL A CA 1
ATOM 920 C C . VAL A 1 110 ? -5.018 -5.335 3.874 1.00 98.19 110 VAL A C 1
ATOM 922 O O . VAL A 1 110 ? -5.000 -6.225 3.026 1.00 98.19 110 VAL A O 1
ATOM 925 N N . ILE A 1 111 ? -4.804 -4.060 3.582 1.00 98.06 111 ILE A N 1
ATOM 926 C CA . ILE A 1 111 ? -4.561 -3.530 2.247 1.00 98.06 111 ILE A CA 1
ATOM 927 C C . ILE A 1 111 ? -3.216 -2.814 2.290 1.00 98.06 111 ILE A C 1
ATOM 929 O O . ILE A 1 111 ? -2.989 -1.946 3.130 1.00 98.06 111 ILE A O 1
ATOM 933 N N . VAL A 1 112 ? -2.307 -3.198 1.405 1.00 97.81 112 VAL A N 1
ATOM 934 C CA . VAL A 1 112 ? -0.904 -2.775 1.422 1.00 97.81 112 VAL A CA 1
ATOM 935 C C . VAL A 1 112 ? -0.592 -2.061 0.119 1.00 97.81 112 VAL A C 1
ATOM 937 O O 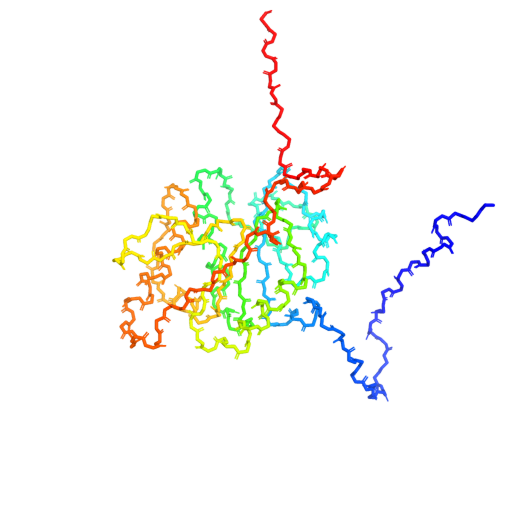. VAL A 1 112 ? -0.968 -2.544 -0.946 1.00 97.81 112 VAL A O 1
ATOM 940 N N . LYS A 1 113 ? 0.140 -0.950 0.184 1.00 97.31 113 LYS A N 1
ATOM 941 C CA . LYS A 1 113 ? 0.843 -0.380 -0.968 1.00 97.31 113 LYS A CA 1
ATOM 942 C C . LYS A 1 113 ? 2.328 -0.642 -0.790 1.00 97.31 113 LYS A C 1
ATOM 944 O O . LYS A 1 113 ? 2.873 -0.381 0.279 1.00 97.31 113 LYS A O 1
ATOM 949 N N . MET A 1 114 ? 2.979 -1.146 -1.830 1.00 96.31 114 MET A N 1
ATOM 950 C CA . MET A 1 114 ? 4.413 -1.429 -1.825 1.00 96.31 114 MET A CA 1
ATOM 951 C C . MET A 1 114 ? 5.044 -0.942 -3.129 1.00 96.31 114 MET A C 1
ATOM 953 O O . MET A 1 114 ? 4.488 -1.161 -4.204 1.00 96.31 114 MET A O 1
ATOM 957 N N . ASP A 1 115 ? 6.199 -0.288 -3.039 1.00 94.44 115 ASP A N 1
ATOM 958 C CA . ASP A 1 115 ? 6.985 0.101 -4.208 1.00 94.44 115 ASP A CA 1
ATOM 959 C C . ASP A 1 115 ? 7.705 -1.104 -4.823 1.00 94.44 115 ASP A C 1
ATOM 961 O O . ASP A 1 115 ? 8.104 -2.042 -4.129 1.00 94.44 115 ASP A O 1
ATOM 965 N N . PHE A 1 116 ? 7.909 -1.057 -6.140 1.00 93.38 116 PHE A N 1
ATOM 966 C CA . PHE A 1 116 ? 8.585 -2.104 -6.913 1.00 93.38 116 PHE A CA 1
ATOM 967 C C . PHE A 1 116 ? 9.986 -2.458 -6.380 1.00 93.38 116 PHE A C 1
ATOM 969 O O . PHE A 1 116 ? 10.400 -3.612 -6.403 1.00 93.38 116 PHE A O 1
ATOM 976 N N . ASP A 1 117 ? 10.743 -1.469 -5.916 1.00 92.12 117 ASP A N 1
ATOM 977 C CA . ASP A 1 117 ? 12.135 -1.596 -5.480 1.00 92.12 117 ASP A CA 1
ATOM 978 C C . ASP A 1 117 ? 12.271 -1.786 -3.958 1.00 92.12 117 ASP A C 1
ATOM 980 O O . ASP A 1 117 ? 13.299 -1.438 -3.366 1.00 92.12 117 ASP A O 1
ATOM 984 N N . THR A 1 118 ? 11.248 -2.375 -3.331 1.00 93.25 118 THR A N 1
ATOM 985 C CA . THR A 1 118 ? 11.236 -2.723 -1.906 1.00 93.25 118 THR A CA 1
ATOM 986 C C . THR A 1 118 ? 11.554 -4.201 -1.692 1.00 93.25 118 THR A C 1
ATOM 988 O O . THR A 1 118 ? 10.983 -5.072 -2.347 1.00 93.25 118 THR A O 1
ATOM 991 N N . PHE A 1 119 ? 12.436 -4.492 -0.733 1.00 91.12 119 PHE A N 1
ATOM 992 C CA . PHE A 1 119 ? 12.747 -5.824 -0.207 1.00 91.12 119 PHE A CA 1
ATOM 993 C C . PHE A 1 119 ? 12.442 -5.870 1.282 1.00 91.12 119 PHE A C 1
ATOM 995 O O . PHE A 1 119 ? 12.868 -4.985 2.018 1.00 91.12 119 PHE A O 1
ATOM 1002 N N . VAL A 1 120 ? 11.750 -6.907 1.745 1.00 91.75 120 VAL A N 1
ATOM 1003 C CA . VAL A 1 120 ? 11.357 -7.019 3.156 1.00 91.75 120 VAL A CA 1
ATOM 1004 C C . VAL A 1 120 ? 11.736 -8.383 3.711 1.00 91.75 120 VAL A C 1
ATOM 1006 O O . VAL A 1 120 ? 11.640 -9.396 3.012 1.00 91.75 120 VAL A O 1
ATOM 1009 N N . ASP A 1 121 ? 12.145 -8.420 4.978 1.00 92.19 121 ASP A N 1
ATOM 1010 C CA . ASP A 1 121 ? 12.202 -9.666 5.736 1.00 92.19 121 ASP A CA 1
ATOM 1011 C C . ASP A 1 121 ? 10.793 -10.277 5.823 1.00 92.19 121 ASP A C 1
ATOM 1013 O O . ASP A 1 121 ? 9.873 -9.720 6.426 1.00 92.19 121 ASP A O 1
ATOM 1017 N N . LYS A 1 122 ? 10.602 -11.425 5.169 1.00 91.44 122 LYS A N 1
ATOM 1018 C CA . LYS A 1 122 ? 9.276 -12.037 5.023 1.00 91.44 122 LYS A CA 1
ATOM 1019 C C . LYS A 1 122 ? 8.704 -12.546 6.347 1.00 91.44 122 LYS A C 1
ATOM 1021 O O . LYS A 1 122 ? 7.483 -12.563 6.492 1.00 91.44 122 LYS A O 1
ATOM 1026 N N . SER A 1 123 ? 9.555 -12.938 7.297 1.00 91.56 123 SER A N 1
ATOM 1027 C CA . SER A 1 123 ? 9.119 -13.375 8.628 1.00 91.56 123 SER A CA 1
ATOM 1028 C C . SER A 1 123 ? 8.575 -12.190 9.417 1.00 91.56 123 SER A C 1
ATOM 1030 O O . SER A 1 123 ? 7.490 -12.272 9.985 1.00 91.56 123 SER A O 1
ATOM 1032 N N . TYR A 1 124 ? 9.269 -11.054 9.357 1.00 93.56 124 TYR A N 1
ATOM 1033 C CA . TYR A 1 124 ? 8.780 -9.811 9.941 1.00 93.56 124 TYR A CA 1
ATOM 1034 C C . TYR A 1 124 ? 7.460 -9.352 9.315 1.00 93.56 124 TYR A C 1
ATOM 1036 O O . TYR A 1 124 ? 6.521 -9.001 10.029 1.00 93.56 124 TYR A O 1
ATOM 1044 N N . LEU A 1 125 ? 7.357 -9.401 7.984 1.00 93.94 125 LEU A N 1
ATOM 1045 C CA . LEU A 1 125 ? 6.130 -9.012 7.294 1.00 93.94 125 LEU A CA 1
ATOM 1046 C C . LEU A 1 125 ? 4.951 -9.921 7.677 1.00 93.94 125 LEU A C 1
ATOM 1048 O O . LEU A 1 125 ? 3.835 -9.439 7.857 1.00 93.94 125 LEU A O 1
ATOM 1052 N N . TYR A 1 126 ? 5.204 -11.222 7.850 1.00 94.50 126 TYR A N 1
ATOM 1053 C CA . TYR A 1 126 ? 4.206 -12.168 8.340 1.00 94.50 126 TYR A CA 1
ATOM 1054 C C . TYR A 1 126 ? 3.711 -11.799 9.742 1.00 94.50 126 TYR A C 1
ATOM 1056 O O . TYR A 1 126 ? 2.501 -11.763 9.959 1.00 94.50 126 TYR A O 1
ATOM 1064 N N . GLU A 1 127 ? 4.613 -11.504 10.679 1.00 94.50 127 GLU A N 1
ATOM 1065 C CA . GLU A 1 127 ? 4.249 -11.106 12.044 1.00 94.50 127 GLU A CA 1
ATOM 1066 C C . GLU A 1 127 ? 3.436 -9.805 12.053 1.00 94.50 127 GLU A C 1
ATOM 1068 O O . GLU A 1 127 ? 2.361 -9.749 12.655 1.00 94.50 127 GLU A O 1
ATOM 1073 N N . ALA A 1 128 ? 3.897 -8.787 11.319 1.00 95.75 128 ALA A N 1
ATOM 1074 C CA . ALA A 1 128 ? 3.222 -7.497 11.230 1.00 95.75 128 ALA A CA 1
ATOM 1075 C C . ALA A 1 128 ? 1.812 -7.627 10.631 1.00 95.75 128 ALA A C 1
ATOM 1077 O O . ALA A 1 128 ? 0.843 -7.098 11.181 1.00 95.75 128 ALA A O 1
ATOM 1078 N N . PHE A 1 129 ? 1.668 -8.365 9.526 1.00 97.06 129 PHE A N 1
ATOM 1079 C CA . PHE A 1 129 ? 0.365 -8.569 8.896 1.00 97.06 129 PHE A CA 1
ATOM 1080 C C . PHE A 1 129 ? -0.549 -9.455 9.734 1.00 97.06 129 PHE A C 1
ATOM 1082 O O . PHE A 1 129 ? -1.736 -9.155 9.821 1.00 97.06 129 PHE A O 1
ATOM 1089 N N . SER A 1 130 ? -0.023 -10.484 10.402 1.00 96.62 130 SER A N 1
ATOM 1090 C CA . SER A 1 130 ? -0.812 -11.316 11.320 1.00 96.62 130 SER A CA 1
ATOM 1091 C C . SER A 1 130 ? -1.412 -10.472 12.442 1.00 96.62 130 SER A C 1
ATOM 1093 O O . SER A 1 130 ? -2.618 -10.537 12.673 1.00 96.62 130 SER A O 1
ATOM 1095 N N . PHE A 1 131 ? -0.617 -9.587 13.053 1.00 96.25 131 PHE A N 1
ATOM 1096 C CA . PHE A 1 131 ? -1.112 -8.651 14.061 1.00 96.25 131 PHE A CA 1
ATOM 1097 C C . PHE A 1 131 ? -2.233 -7.752 13.516 1.00 96.25 131 PHE A C 1
ATOM 1099 O O . PHE A 1 131 ? -3.284 -7.614 14.144 1.00 96.25 131 PHE A O 1
ATOM 1106 N N . MET A 1 132 ? -2.048 -7.161 12.331 1.00 98.19 132 MET A N 1
ATOM 1107 C CA . MET A 1 132 ? -3.075 -6.313 11.715 1.00 98.19 132 MET A CA 1
ATOM 1108 C C . MET A 1 132 ? -4.350 -7.090 11.359 1.00 98.19 132 MET A C 1
ATOM 1110 O O . MET A 1 132 ? -5.443 -6.553 11.499 1.00 98.19 132 MET A O 1
ATOM 1114 N N . ILE A 1 133 ? -4.228 -8.347 10.926 1.00 97.50 133 ILE A N 1
ATOM 1115 C CA . ILE A 1 133 ? -5.353 -9.242 10.620 1.00 97.50 133 ILE A CA 1
ATOM 1116 C C . ILE A 1 133 ? -6.137 -9.582 11.885 1.00 97.50 133 ILE A C 1
ATOM 1118 O O . ILE A 1 133 ? -7.366 -9.515 11.885 1.00 97.50 133 ILE A O 1
ATOM 1122 N N . GLU A 1 134 ? -5.451 -9.942 12.965 1.00 96.75 134 GLU A N 1
ATOM 1123 C CA . GLU A 1 134 ? -6.079 -10.263 14.251 1.00 96.75 134 GLU A CA 1
ATOM 1124 C C . GLU A 1 134 ? -6.813 -9.051 14.837 1.00 96.75 134 GLU A C 1
ATOM 1126 O O . GLU A 1 134 ? -7.852 -9.204 15.474 1.00 96.75 134 GLU A O 1
ATOM 1131 N N . ASN A 1 135 ? -6.329 -7.843 14.535 1.00 96.06 135 ASN A N 1
ATOM 1132 C CA . ASN A 1 135 ? -6.853 -6.579 15.045 1.00 96.06 135 ASN A CA 1
ATOM 1133 C C . ASN A 1 135 ? -7.543 -5.723 13.966 1.00 96.06 135 ASN A C 1
ATOM 1135 O O . ASN A 1 135 ? -7.664 -4.509 14.126 1.00 96.06 135 ASN A O 1
ATOM 1139 N N . HIS A 1 136 ? -8.008 -6.330 12.869 1.00 96.38 136 HIS A N 1
ATOM 1140 C CA . HIS A 1 136 ? -8.528 -5.608 11.697 1.00 96.38 136 HIS A CA 1
ATOM 1141 C C . HIS A 1 136 ? -9.800 -4.786 11.959 1.00 96.38 136 HIS A C 1
ATOM 1143 O O . HIS A 1 136 ? -10.149 -3.921 11.158 1.00 96.38 136 HIS A O 1
ATOM 1149 N N . SER A 1 137 ? -10.496 -5.039 13.073 1.00 94.44 137 SER A N 1
ATOM 1150 C CA . SER A 1 137 ? -11.605 -4.200 13.537 1.00 94.44 137 SER A CA 1
ATOM 1151 C C . SER A 1 137 ? -11.146 -2.803 13.966 1.00 94.44 137 SER A C 1
ATOM 1153 O O . SER A 1 137 ? -11.946 -1.870 13.974 1.00 94.44 137 SER A O 1
ATOM 1155 N N . ASN A 1 138 ? -9.869 -2.641 14.310 1.00 95.44 138 ASN A N 1
ATOM 1156 C CA . ASN A 1 138 ? -9.271 -1.359 14.658 1.00 95.44 138 ASN A CA 1
ATOM 1157 C C . ASN A 1 138 ? -8.714 -0.672 13.408 1.00 95.44 138 ASN A C 1
ATOM 1159 O O . ASN A 1 138 ? -8.346 -1.328 12.437 1.00 95.44 138 ASN A O 1
ATOM 1163 N N . ARG A 1 139 ? -8.588 0.658 13.443 1.00 96.62 139 ARG A N 1
ATOM 1164 C CA . ARG A 1 139 ? -8.009 1.456 12.351 1.00 96.62 139 ARG A CA 1
ATOM 1165 C C . ARG A 1 139 ? -6.490 1.481 12.440 1.00 96.62 139 ARG A C 1
ATOM 1167 O O . ARG A 1 139 ? -5.906 2.478 12.841 1.00 96.62 139 ARG A O 1
ATOM 1174 N N . ILE A 1 140 ? -5.837 0.382 12.089 1.00 97.19 140 ILE A N 1
ATOM 1175 C CA . ILE A 1 140 ? -4.371 0.307 12.125 1.00 97.19 140 ILE A CA 1
ATOM 1176 C C . ILE A 1 140 ? -3.783 0.816 10.806 1.00 97.19 140 ILE A C 1
ATOM 1178 O O . ILE A 1 140 ? -4.181 0.338 9.739 1.00 97.19 140 ILE A O 1
ATOM 1182 N N . TYR A 1 141 ? -2.832 1.750 10.898 1.00 96.56 141 TYR A N 1
ATOM 1183 C CA . TYR A 1 141 ? -2.021 2.266 9.794 1.00 96.56 141 TYR A CA 1
ATOM 1184 C C . TYR A 1 141 ? -0.545 1.955 10.059 1.00 96.56 141 TYR A C 1
ATOM 1186 O O . TYR A 1 141 ? 0.066 2.521 10.962 1.00 96.56 141 TYR A O 1
ATOM 1194 N N . PHE A 1 142 ? 0.009 1.022 9.293 1.00 97.69 142 PHE A N 1
ATOM 1195 C CA . PHE A 1 142 ? 1.371 0.521 9.403 1.00 97.69 142 PHE A CA 1
ATOM 1196 C C . PHE A 1 142 ? 2.328 1.187 8.416 1.00 97.69 142 PHE A C 1
ATOM 1198 O O . PHE A 1 142 ? 1.988 1.338 7.241 1.00 97.69 142 PHE A O 1
ATOM 1205 N N . GLY A 1 143 ? 3.542 1.498 8.870 1.00 95.69 143 GLY A N 1
ATOM 1206 C CA . GLY A 1 143 ? 4.641 1.950 8.018 1.00 95.69 143 GLY A CA 1
ATOM 1207 C C . GLY A 1 143 ? 5.666 2.812 8.751 1.00 95.69 143 GLY A C 1
ATOM 1208 O O . GLY A 1 143 ? 5.670 2.902 9.981 1.00 95.69 143 GLY A O 1
ATOM 1209 N N . ASP A 1 144 ? 6.539 3.443 7.971 1.00 93.69 144 ASP A N 1
ATOM 1210 C CA . ASP A 1 144 ? 7.599 4.328 8.461 1.00 93.69 144 ASP A CA 1
ATOM 1211 C C . ASP A 1 144 ? 7.083 5.771 8.534 1.00 93.69 144 ASP A C 1
ATOM 1213 O O . ASP A 1 144 ? 6.793 6.354 7.485 1.00 93.69 144 ASP A O 1
ATOM 1217 N N . PRO A 1 145 ? 6.932 6.364 9.727 1.00 89.94 145 PRO A N 1
ATOM 1218 C CA . PRO A 1 145 ? 6.329 7.680 9.864 1.00 89.94 145 PRO A CA 1
ATOM 1219 C C . PRO A 1 145 ? 7.193 8.773 9.225 1.00 89.94 145 PRO A C 1
ATOM 1221 O O . PRO A 1 145 ? 8.371 8.950 9.534 1.00 89.94 145 PRO A O 1
ATOM 1224 N N . MET A 1 146 ? 6.5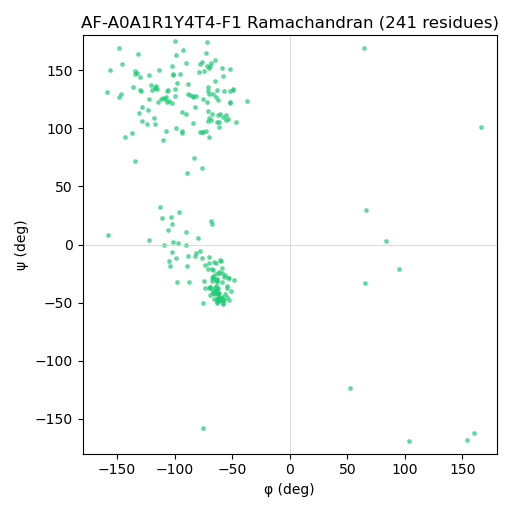78 9.5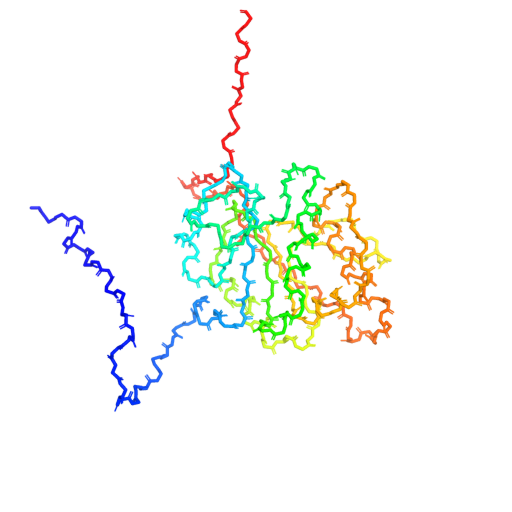94 8.377 1.00 85.69 146 MET A N 1
ATOM 1225 C CA . MET A 1 146 ? 7.223 10.778 7.818 1.00 85.69 146 MET A CA 1
ATOM 1226 C C . MET A 1 146 ? 7.284 11.888 8.876 1.00 85.69 146 MET A C 1
ATOM 1228 O O . MET A 1 146 ? 6.264 12.300 9.425 1.00 85.69 146 MET A O 1
ATOM 1232 N N . GLY A 1 147 ? 8.483 12.416 9.136 1.00 58.81 147 GLY A N 1
ATOM 1233 C CA . GLY A 1 147 ? 8.789 13.318 10.259 1.00 58.81 147 GLY A CA 1
ATOM 1234 C C . GLY A 1 147 ? 8.174 14.728 10.247 1.00 58.81 147 GLY A C 1
ATOM 1235 O O . GLY A 1 147 ? 8.667 15.598 10.957 1.00 58.81 147 GLY A O 1
ATOM 1236 N N . GLN A 1 148 ? 7.127 14.999 9.463 1.00 53.81 148 GLN A N 1
ATOM 1237 C CA . GLN A 1 148 ? 6.446 16.300 9.451 1.00 53.81 148 GLN A CA 1
ATOM 1238 C C . GLN A 1 148 ? 4.933 16.146 9.488 1.00 53.81 148 GLN A C 1
ATOM 1240 O O . GLN A 1 148 ? 4.234 16.426 8.514 1.00 53.81 148 GLN A O 1
ATOM 1245 N N . THR A 1 149 ? 4.408 15.748 10.639 1.00 52.00 149 THR A N 1
ATOM 1246 C CA . THR A 1 149 ? 2.969 15.800 10.871 1.00 52.00 149 THR A CA 1
ATOM 1247 C C . THR A 1 149 ? 2.695 16.528 12.169 1.00 52.00 149 THR A C 1
ATOM 1249 O O . THR A 1 149 ? 2.955 16.010 13.250 1.00 52.00 149 THR A O 1
ATOM 1252 N N . THR A 1 150 ? 2.199 17.762 12.066 1.00 50.72 150 THR A N 1
ATOM 1253 C CA . THR A 1 150 ? 1.607 18.458 13.211 1.00 50.72 150 THR A CA 1
ATOM 1254 C C . THR A 1 150 ? 0.448 17.608 13.739 1.00 50.72 150 THR A C 1
ATOM 1256 O O . THR A 1 150 ? -0.262 16.997 12.937 1.00 50.72 150 THR A O 1
ATOM 1259 N N . GLU A 1 151 ? 0.210 17.576 15.055 1.00 51.81 151 GLU A N 1
ATOM 1260 C CA . GLU A 1 151 ? -0.889 16.802 15.680 1.00 51.81 151 GLU A CA 1
ATOM 1261 C C . GLU A 1 151 ? -2.249 17.024 14.977 1.00 51.81 151 GLU A C 1
ATOM 1263 O O . GLU A 1 151 ? -3.086 16.125 14.843 1.00 51.81 151 GLU A O 1
ATOM 1268 N N . SER A 1 152 ? -2.443 18.221 14.416 1.00 57.03 152 SER A N 1
ATOM 1269 C CA . SER A 1 152 ? -3.626 18.598 13.642 1.00 57.03 152 SER A CA 1
ATOM 1270 C C . SER A 1 152 ? -3.801 17.855 12.309 1.00 57.03 152 SER A C 1
ATOM 1272 O O . SER A 1 152 ? -4.943 17.674 11.887 1.00 57.03 152 SER A O 1
ATOM 1274 N N . LYS A 1 153 ? -2.736 17.370 11.660 1.00 65.88 153 LYS A N 1
ATOM 1275 C CA . LYS A 1 153 ? -2.788 16.750 10.318 1.00 65.88 153 LYS A CA 1
ATOM 1276 C C . LYS A 1 153 ? -2.667 15.221 10.316 1.00 65.88 153 LYS A C 1
ATOM 1278 O O . LYS A 1 153 ? -3.036 14.612 9.320 1.00 65.88 153 LYS A O 1
ATOM 1283 N N . GLY A 1 154 ? -2.245 14.625 11.438 1.00 72.75 154 GLY A N 1
ATOM 1284 C CA . GLY A 1 154 ? -2.008 13.179 11.598 1.00 72.75 154 GLY A CA 1
ATOM 1285 C C . GLY A 1 154 ? -0.870 12.638 10.733 1.00 72.75 154 GLY A C 1
ATOM 1286 O O . GLY A 1 154 ? -0.347 13.359 9.891 1.00 72.75 154 GLY A O 1
ATOM 1287 N N . THR A 1 155 ? -0.455 11.395 10.983 1.00 86.44 155 THR A N 1
ATOM 1288 C CA . THR A 1 155 ? 0.815 10.835 10.496 1.00 86.44 155 THR A CA 1
ATOM 1289 C C . THR A 1 155 ? 0.685 10.185 9.118 1.00 86.44 155 THR A C 1
ATOM 1291 O O . THR A 1 155 ? -0.190 9.351 8.893 1.00 86.44 155 THR A O 1
ATOM 1294 N N . ALA A 1 156 ? 1.580 10.554 8.198 1.00 91.38 156 ALA A N 1
ATOM 1295 C CA . ALA A 1 156 ? 1.753 9.890 6.910 1.00 91.38 156 ALA A CA 1
ATOM 1296 C C . ALA A 1 156 ? 2.883 8.857 6.993 1.00 91.38 156 ALA A C 1
ATOM 1298 O O . ALA A 1 156 ? 3.859 9.074 7.713 1.00 91.38 156 ALA A O 1
ATOM 1299 N N . MET A 1 157 ? 2.752 7.760 6.246 1.00 92.88 157 MET A N 1
ATOM 1300 C CA . MET A 1 157 ? 3.744 6.686 6.187 1.00 92.88 157 MET A CA 1
ATOM 1301 C C . MET A 1 157 ? 4.495 6.745 4.864 1.00 92.88 157 MET A C 1
ATOM 1303 O O . MET A 1 157 ? 3.863 6.839 3.821 1.00 92.88 157 MET A O 1
ATOM 1307 N N . ASN A 1 158 ? 5.820 6.660 4.914 1.00 91.44 158 ASN A N 1
ATOM 1308 C CA . ASN A 1 158 ? 6.723 6.677 3.767 1.00 91.44 158 ASN A CA 1
ATOM 1309 C C . ASN A 1 158 ? 6.282 5.689 2.675 1.00 91.44 158 ASN A C 1
ATOM 1311 O O . ASN A 1 158 ? 6.001 4.521 2.959 1.00 91.44 158 ASN A O 1
ATOM 1315 N N . GLY A 1 159 ? 6.287 6.147 1.422 1.00 84.88 159 GLY A N 1
ATOM 1316 C CA . GLY A 1 159 ? 5.740 5.422 0.276 1.00 84.88 159 GLY A CA 1
ATOM 1317 C C . GLY A 1 159 ? 6.334 4.040 -0.015 1.00 84.88 159 GLY A C 1
ATOM 1318 O O . GLY A 1 159 ? 5.646 3.241 -0.649 1.00 84.88 159 GLY A O 1
ATOM 1319 N N . LYS A 1 160 ? 7.542 3.706 0.465 1.00 93.88 160 LYS A N 1
ATOM 1320 C CA . LYS A 1 160 ? 8.201 2.421 0.138 1.00 93.88 160 LYS A CA 1
ATOM 1321 C C . LYS A 1 160 ? 7.322 1.193 0.420 1.00 93.88 160 LYS A C 1
ATOM 1323 O O . LYS A 1 160 ? 7.164 0.319 -0.430 1.00 93.88 160 LYS A O 1
ATOM 1328 N N . ILE A 1 161 ? 6.712 1.145 1.600 1.00 96.50 161 ILE A N 1
ATOM 1329 C CA . ILE A 1 161 ? 5.693 0.169 1.973 1.00 96.50 161 ILE A CA 1
ATOM 1330 C C . ILE A 1 161 ? 4.876 0.736 3.128 1.00 96.50 161 ILE A C 1
ATOM 1332 O O . ILE A 1 161 ? 5.426 1.192 4.130 1.00 96.50 161 ILE A O 1
ATOM 1336 N N . TYR A 1 162 ? 3.559 0.668 2.997 1.00 97.69 162 TYR A N 1
ATOM 1337 C CA . TYR A 1 162 ? 2.636 0.919 4.093 1.00 97.69 162 TYR A CA 1
ATOM 1338 C C . TYR A 1 162 ? 1.412 0.020 3.962 1.00 97.69 162 TYR A C 1
ATOM 1340 O O . TYR A 1 162 ? 1.057 -0.432 2.871 1.00 97.69 162 TYR A O 1
ATOM 1348 N N . ALA A 1 163 ? 0.760 -0.245 5.086 1.00 98.00 163 ALA A N 1
ATOM 1349 C CA . ALA A 1 163 ? -0.424 -1.086 5.138 1.00 98.00 163 ALA A CA 1
ATOM 1350 C C . ALA A 1 163 ? -1.506 -0.438 5.987 1.00 98.00 163 ALA A C 1
ATOM 1352 O O . ALA A 1 163 ? -1.226 0.231 6.975 1.00 98.00 163 ALA A O 1
ATOM 1353 N N . VAL A 1 164 ? -2.757 -0.664 5.627 1.00 98.25 164 VAL A N 1
ATOM 1354 C CA . VAL A 1 164 ? -3.912 -0.196 6.381 1.00 98.25 164 VAL A CA 1
ATOM 1355 C C . VAL A 1 164 ? -4.908 -1.326 6.554 1.00 98.25 164 VAL A C 1
ATOM 1357 O O . VAL A 1 164 ? -5.051 -2.204 5.706 1.00 98.25 164 VAL A O 1
ATOM 1360 N N . THR A 1 165 ? -5.610 -1.304 7.673 1.00 98.25 165 THR A N 1
ATOM 1361 C CA . THR A 1 165 ? -6.780 -2.164 7.885 1.00 98.25 165 THR A CA 1
ATOM 1362 C C . THR A 1 165 ? -7.945 -1.724 7.003 1.00 98.25 165 THR A C 1
ATOM 1364 O O . THR A 1 165 ? -8.084 -0.545 6.661 1.00 98.25 165 THR A O 1
ATOM 1367 N N . SER A 1 166 ? -8.814 -2.667 6.646 1.00 96.81 166 SER A N 1
ATOM 1368 C CA . SER A 1 166 ? -9.965 -2.416 5.768 1.00 96.81 166 SER A CA 1
ATOM 1369 C C . SER A 1 166 ? -10.934 -1.356 6.293 1.00 96.81 166 SER A C 1
ATOM 1371 O O . SER A 1 166 ? -11.588 -0.685 5.495 1.00 96.81 166 SER A O 1
ATOM 1373 N N . ASN A 1 167 ? -10.982 -1.118 7.607 1.00 96.12 167 ASN A N 1
ATOM 1374 C CA . ASN A 1 167 ? -11.771 -0.032 8.189 1.00 96.12 167 ASN A CA 1
ATOM 1375 C C . ASN A 1 167 ? -11.276 1.360 7.768 1.00 96.12 167 ASN A C 1
ATOM 1377 O O . ASN A 1 167 ? -12.102 2.218 7.467 1.00 96.12 167 ASN A O 1
ATOM 1381 N N . ILE A 1 168 ? -9.959 1.574 7.649 1.00 96.94 168 ILE A N 1
ATOM 1382 C CA . ILE A 1 168 ? -9.417 2.841 7.127 1.00 96.94 168 ILE A CA 1
ATOM 1383 C C . ILE A 1 168 ? -9.827 3.037 5.665 1.00 96.94 168 ILE A C 1
ATOM 1385 O O . ILE A 1 168 ? -10.221 4.136 5.280 1.00 96.94 168 ILE A O 1
ATOM 1389 N N . ILE A 1 169 ? -9.774 1.978 4.851 1.00 96.44 169 ILE A N 1
ATOM 1390 C CA . ILE A 1 169 ? -10.199 2.068 3.449 1.00 96.44 169 ILE A CA 1
ATOM 1391 C C . ILE A 1 169 ? -11.710 2.261 3.336 1.00 96.44 169 ILE A C 1
ATOM 1393 O O . ILE A 1 169 ? -12.151 3.046 2.509 1.00 96.44 169 ILE A O 1
ATOM 1397 N N . THR A 1 170 ? -12.507 1.640 4.205 1.00 96.25 170 THR A N 1
ATOM 1398 C CA . THR A 1 170 ? -13.957 1.882 4.271 1.00 96.25 170 THR A CA 1
ATOM 1399 C C . THR A 1 170 ? -14.240 3.359 4.563 1.00 96.25 170 THR A C 1
ATOM 1401 O O . THR A 1 170 ? -15.064 3.984 3.892 1.00 96.25 170 THR A O 1
ATOM 1404 N N . ASP A 1 171 ? -13.526 3.946 5.528 1.00 95.94 171 ASP A N 1
ATOM 1405 C CA . ASP A 1 171 ? -13.640 5.370 5.835 1.00 95.94 171 ASP A CA 1
ATOM 1406 C C . ASP A 1 171 ? -13.220 6.234 4.642 1.00 95.94 171 ASP A C 1
ATOM 1408 O O . ASP A 1 171 ? -13.968 7.136 4.269 1.00 95.94 171 ASP A O 1
ATOM 1412 N N . TYR A 1 172 ? -12.097 5.917 3.994 1.00 96.69 172 TYR A N 1
ATOM 1413 C CA . TYR A 1 172 ? -11.634 6.581 2.774 1.00 96.69 172 TYR A CA 1
ATOM 1414 C C . TYR A 1 172 ? -12.657 6.507 1.629 1.00 96.69 172 TYR A C 1
ATOM 1416 O O . TYR A 1 172 ? -13.007 7.537 1.067 1.00 96.69 172 TYR A O 1
ATOM 1424 N N . CYS A 1 173 ? -13.188 5.327 1.310 1.00 95.88 173 CYS A N 1
ATOM 1425 C CA . CYS A 1 173 ? -14.128 5.115 0.204 1.00 95.88 173 CYS A CA 1
ATOM 1426 C C . CYS A 1 173 ? -15.466 5.821 0.421 1.00 95.88 173 CYS A C 1
ATOM 1428 O O . CYS A 1 173 ? -16.144 6.225 -0.519 1.00 95.88 173 CYS A O 1
ATOM 1430 N N . SER A 1 174 ? -15.857 5.970 1.683 1.00 94.38 174 SER A N 1
ATOM 1431 C CA . SER A 1 174 ? -17.048 6.721 2.065 1.00 94.38 174 SER A CA 1
ATOM 1432 C C . SER A 1 174 ? -16.815 8.236 2.154 1.00 94.38 174 SER A C 1
ATOM 1434 O O . SER A 1 174 ? -17.760 9.012 2.308 1.00 94.38 174 SER A O 1
ATOM 1436 N N . CYS A 1 175 ? -15.554 8.654 2.089 1.00 92.94 175 CYS A N 1
ATOM 1437 C CA . CYS A 1 175 ? -15.132 10.038 2.065 1.00 92.94 175 CYS A CA 1
ATOM 1438 C C . CYS A 1 175 ? -15.203 10.524 0.617 1.00 92.94 175 CYS A C 1
ATOM 1440 O O . CYS A 1 175 ? -14.621 9.917 -0.278 1.00 92.94 175 CYS A O 1
ATOM 1442 N N . ASN A 1 176 ? -15.899 11.633 0.362 1.00 91.00 176 ASN A N 1
ATOM 1443 C CA . ASN A 1 176 ? -15.927 12.244 -0.969 1.00 91.00 176 ASN A CA 1
ATOM 1444 C C . ASN A 1 176 ? -14.607 12.990 -1.243 1.00 91.00 176 ASN A C 1
ATOM 1446 O O . ASN A 1 176 ? -14.559 14.223 -1.260 1.00 91.00 176 ASN A O 1
ATOM 1450 N N . THR A 1 177 ? -13.517 12.232 -1.339 1.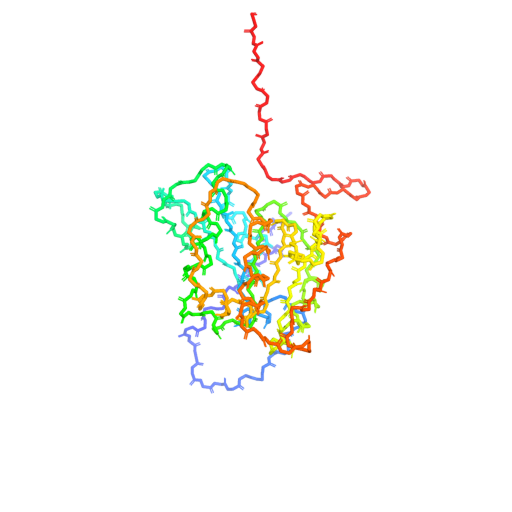00 92.25 177 THR A N 1
ATOM 1451 C CA . THR A 1 177 ? -12.158 12.740 -1.507 1.00 92.25 177 THR A CA 1
ATOM 1452 C C . THR A 1 177 ? -11.994 13.302 -2.920 1.00 92.25 177 THR A C 1
ATOM 1454 O O . THR A 1 177 ? -12.202 12.567 -3.887 1.00 92.25 177 THR A O 1
ATOM 1457 N N . PRO A 1 178 ? -11.610 14.580 -3.084 1.00 93.62 178 PRO A N 1
ATOM 1458 C CA . PRO A 1 178 ? -11.329 15.124 -4.406 1.00 93.62 178 PRO A CA 1
ATOM 1459 C C . PRO A 1 178 ? -10.050 14.516 -4.996 1.00 93.62 178 PRO A C 1
ATOM 1461 O O . PRO A 1 178 ? -9.133 14.136 -4.267 1.00 93.62 178 PRO A O 1
ATOM 1464 N N . GLU A 1 179 ? -9.961 14.479 -6.328 1.00 94.88 179 GLU A N 1
ATOM 1465 C CA . GLU A 1 179 ? -8.726 14.076 -7.007 1.00 94.88 179 GLU A CA 1
ATOM 1466 C C . GLU A 1 179 ? -7.552 14.981 -6.571 1.00 94.88 179 GLU A C 1
ATOM 1468 O O . GLU A 1 179 ? -7.686 16.211 -6.588 1.00 94.88 179 GLU A O 1
ATOM 1473 N N . PRO A 1 180 ? -6.387 14.412 -6.213 1.00 95.50 180 PRO A N 1
ATOM 1474 C CA . PRO A 1 180 ? -5.236 15.205 -5.807 1.00 95.50 180 PRO A CA 1
ATOM 1475 C C . PRO A 1 180 ? -4.556 15.951 -6.956 1.00 95.50 180 PRO A C 1
ATOM 1477 O O . PRO A 1 180 ? -4.522 15.524 -8.112 1.00 95.50 180 PRO A O 1
ATOM 1480 N N . GLY A 1 181 ? -3.908 17.057 -6.591 1.00 94.62 181 GLY A N 1
ATOM 1481 C CA . GLY A 1 181 ? -2.926 17.729 -7.435 1.00 94.62 181 GLY A CA 1
ATOM 1482 C C . GLY A 1 181 ? -1.583 16.990 -7.495 1.00 94.62 181 GLY A C 1
ATOM 1483 O O . GLY A 1 181 ? -1.475 15.792 -7.234 1.00 94.62 181 GLY A O 1
ATOM 1484 N N . LYS A 1 182 ? -0.529 17.731 -7.846 1.00 92.94 182 LYS A N 1
ATOM 1485 C CA . LYS A 1 182 ? 0.851 17.228 -7.825 1.00 92.94 182 LYS A CA 1
ATOM 1486 C C . LYS A 1 182 ? 1.410 17.232 -6.403 1.00 92.94 182 LYS A C 1
ATOM 1488 O O . LYS A 1 182 ? 1.087 18.129 -5.629 1.00 92.94 182 LYS A O 1
ATOM 1493 N N . GLY A 1 183 ? 2.294 16.291 -6.084 1.00 90.19 183 GLY A N 1
ATOM 1494 C CA . GLY A 1 183 ? 2.923 16.228 -4.765 1.00 90.19 183 GLY A CA 1
ATOM 1495 C C . GLY A 1 183 ? 3.505 14.860 -4.436 1.00 90.19 183 GLY A C 1
ATOM 1496 O O . GLY A 1 183 ? 3.729 14.046 -5.329 1.00 90.19 183 GLY A O 1
ATOM 1497 N N . LEU A 1 184 ? 3.743 14.640 -3.144 1.00 91.12 184 LEU A N 1
ATOM 1498 C CA . LEU A 1 184 ? 4.155 13.353 -2.586 1.00 91.12 184 LEU A CA 1
ATOM 1499 C C . LEU A 1 184 ? 2.910 12.493 -2.336 1.00 91.12 184 LEU A C 1
ATOM 1501 O O . LEU A 1 184 ? 1.946 12.977 -1.734 1.00 91.12 184 LEU A O 1
ATOM 1505 N N . GLU A 1 185 ? 2.889 11.261 -2.847 1.00 94.00 185 GLU A N 1
ATOM 1506 C CA . GLU A 1 185 ? 1.689 10.421 -2.798 1.00 94.00 185 GLU A CA 1
ATOM 1507 C C . GLU A 1 185 ? 1.420 9.884 -1.398 1.00 94.00 185 GLU A C 1
ATOM 1509 O O . GLU A 1 185 ? 0.268 9.830 -0.973 1.00 94.00 185 GLU A O 1
ATOM 1514 N N . ASP A 1 186 ? 2.484 9.547 -0.679 1.00 93.00 186 ASP A N 1
ATOM 1515 C CA . ASP A 1 186 ? 2.462 9.072 0.698 1.00 93.00 186 ASP A CA 1
ATOM 1516 C C . ASP A 1 186 ? 1.916 10.129 1.665 1.00 93.00 186 ASP A C 1
ATOM 1518 O O . ASP A 1 186 ? 1.001 9.859 2.449 1.00 93.00 186 ASP A O 1
ATOM 1522 N N . MET A 1 187 ? 2.401 11.366 1.543 1.00 92.75 187 MET A N 1
ATOM 1523 C CA . MET A 1 187 ? 1.906 12.502 2.314 1.00 92.75 187 MET A CA 1
ATOM 1524 C C . MET A 1 187 ? 0.430 12.780 2.016 1.00 92.75 187 MET A C 1
ATOM 1526 O O . MET A 1 187 ? -0.360 12.966 2.943 1.00 92.75 187 MET A O 1
ATOM 1530 N N . TRP A 1 188 ? 0.046 12.798 0.734 1.00 93.69 188 TRP A N 1
ATOM 1531 C CA . TRP A 1 188 ? -1.346 13.016 0.341 1.00 93.69 188 TRP A CA 1
ATOM 1532 C C . TRP A 1 188 ? -2.264 11.922 0.896 1.00 93.69 188 TRP A C 1
ATOM 1534 O O . TRP A 1 188 ? -3.290 12.237 1.503 1.00 93.69 188 TRP A O 1
ATOM 1544 N N . PHE A 1 189 ? -1.897 10.650 0.722 1.00 95.31 189 PHE A N 1
ATOM 1545 C CA . PHE A 1 189 ? -2.714 9.530 1.176 1.00 95.31 189 PHE A CA 1
ATOM 1546 C C . PHE A 1 189 ? -2.861 9.545 2.699 1.00 95.31 189 PHE A C 1
ATOM 1548 O O . PHE A 1 189 ? -3.982 9.495 3.202 1.00 95.31 189 PHE A O 1
ATOM 1555 N N . GLY A 1 190 ? -1.753 9.713 3.431 1.00 93.62 190 GLY A N 1
ATOM 1556 C CA . GLY A 1 190 ? -1.755 9.791 4.892 1.00 93.62 190 GLY A CA 1
ATOM 1557 C C . GLY A 1 190 ? -2.650 10.906 5.437 1.00 93.62 190 GLY A C 1
ATOM 1558 O O . GLY A 1 190 ? -3.491 10.659 6.299 1.00 93.62 190 GLY A O 1
ATOM 1559 N N . GLN A 1 191 ? -2.538 12.120 4.892 1.00 92.19 191 GLN A N 1
ATOM 1560 C CA . GLN A 1 191 ? -3.391 13.243 5.300 1.00 92.19 191 GLN A CA 1
ATOM 1561 C C . GLN A 1 191 ? -4.866 12.992 4.980 1.00 92.19 191 GLN A C 1
ATOM 1563 O O . GLN A 1 191 ? -5.736 13.288 5.798 1.00 92.19 191 GLN A O 1
ATOM 1568 N N . THR A 1 192 ? -5.143 12.409 3.814 1.00 94.50 192 THR A N 1
ATOM 1569 C CA . THR A 1 192 ? -6.505 12.112 3.365 1.00 94.50 192 THR A CA 1
ATOM 1570 C C . THR A 1 192 ? -7.187 11.115 4.295 1.00 94.50 192 THR A C 1
ATOM 1572 O O . THR A 1 192 ? -8.288 11.383 4.773 1.00 94.50 192 THR A O 1
ATOM 1575 N N . VAL A 1 193 ? -6.546 9.982 4.605 1.00 94.75 193 VAL A N 1
ATOM 1576 C CA . VAL A 1 193 ? -7.162 8.971 5.480 1.00 94.75 193 VAL A CA 1
ATOM 1577 C C . VAL A 1 193 ? -7.389 9.508 6.891 1.00 94.75 193 VAL A C 1
ATOM 1579 O O . VAL A 1 193 ? -8.455 9.286 7.463 1.00 94.75 193 VAL A O 1
ATOM 1582 N N . VAL A 1 194 ? -6.444 10.287 7.428 1.00 91.81 194 VAL A N 1
ATOM 1583 C CA . VAL A 1 194 ? -6.609 10.953 8.726 1.00 91.81 194 VAL A CA 1
ATOM 1584 C C . VAL A 1 194 ? -7.802 11.898 8.696 1.00 91.81 194 VAL A C 1
ATOM 1586 O O . VAL A 1 194 ? -8.624 11.881 9.612 1.00 91.81 194 VAL A O 1
ATOM 1589 N N . GLU A 1 195 ? -7.912 12.734 7.666 1.00 92.25 195 GLU A N 1
ATOM 1590 C CA . GLU A 1 195 ? -9.009 13.686 7.546 1.00 92.25 195 GLU A CA 1
ATOM 1591 C C . GLU A 1 195 ? -10.364 12.973 7.451 1.00 92.25 195 GLU A C 1
ATOM 1593 O O . GLU A 1 195 ? -11.313 13.359 8.137 1.00 92.25 195 GLU A O 1
ATOM 1598 N N . CYS A 1 196 ? -10.450 11.899 6.669 1.00 93.81 196 CYS A N 1
ATOM 1599 C CA . CYS A 1 196 ? -11.669 11.110 6.531 1.00 93.81 196 CYS A CA 1
ATOM 1600 C C . CYS A 1 196 ? -12.093 10.463 7.859 1.00 93.81 196 CYS A C 1
ATOM 1602 O O . CYS A 1 196 ? -13.268 10.540 8.222 1.00 93.81 196 CYS A O 1
ATOM 1604 N N . VAL A 1 197 ? -11.149 9.918 8.635 1.00 92.38 197 VAL A N 1
ATOM 1605 C CA . VAL A 1 197 ? -11.426 9.377 9.978 1.00 92.38 197 VAL A CA 1
ATOM 1606 C C . VAL A 1 197 ? -11.831 10.489 10.955 1.00 92.38 197 VAL A C 1
ATOM 1608 O O . VAL A 1 197 ? -12.795 10.330 11.703 1.00 92.38 197 VAL A O 1
ATOM 1611 N N . LYS A 1 198 ? -11.170 11.654 10.925 1.00 89.75 198 LYS A N 1
ATOM 1612 C CA . LYS A 1 198 ? -11.525 12.798 11.786 1.00 89.75 198 LYS A CA 1
ATOM 1613 C C . LYS A 1 198 ? -12.933 13.321 11.505 1.00 89.75 198 LYS A C 1
ATOM 1615 O O . LYS A 1 198 ? -13.686 13.573 12.443 1.00 89.75 198 LYS A O 1
ATOM 1620 N N . ARG A 1 199 ? -13.321 13.438 10.230 1.00 90.88 199 ARG A N 1
ATOM 1621 C CA . ARG A 1 199 ? -14.661 13.897 9.812 1.00 90.88 199 ARG A CA 1
ATOM 1622 C C . ARG A 1 199 ? -15.789 12.986 10.302 1.00 90.88 199 ARG A C 1
ATOM 1624 O O . ARG A 1 199 ? -16.915 13.451 10.447 1.00 90.88 199 ARG A O 1
ATOM 1631 N N . ARG A 1 200 ? -15.501 11.711 10.574 1.00 91.19 200 ARG A N 1
ATOM 1632 C CA . ARG A 1 200 ? -16.468 10.757 11.133 1.00 91.19 200 ARG A CA 1
ATOM 1633 C C . ARG A 1 200 ? -16.768 10.983 12.614 1.00 91.19 200 ARG A C 1
ATOM 1635 O O . ARG A 1 200 ? -17.788 10.494 13.085 1.00 91.19 200 ARG A O 1
ATOM 1642 N N . GLY A 1 201 ? -15.918 11.717 13.334 1.00 88.50 201 GLY A N 1
ATOM 1643 C CA . GLY A 1 201 ? -16.135 12.016 14.751 1.00 88.50 201 GLY A CA 1
ATOM 1644 C C . GLY A 1 201 ? -16.068 10.783 15.658 1.00 88.50 201 GLY A C 1
ATOM 1645 O O . GLY A 1 201 ? -16.755 10.743 16.675 1.00 88.50 201 GLY A O 1
ATOM 1646 N N . TYR A 1 202 ? -15.275 9.773 15.282 1.00 91.94 202 TYR A N 1
ATOM 1647 C CA . TYR A 1 202 ? -15.060 8.579 16.101 1.00 91.94 202 TYR A CA 1
ATOM 1648 C C . TYR A 1 202 ? -14.480 8.922 17.476 1.00 91.94 202 TYR A C 1
ATOM 1650 O O . TYR A 1 202 ? -13.743 9.904 17.628 1.00 91.94 202 TYR A O 1
ATOM 1658 N N . LYS A 1 203 ? -14.766 8.084 18.475 1.00 91.12 203 LYS A N 1
ATOM 1659 C CA . LYS A 1 203 ? -14.199 8.254 19.817 1.00 91.12 203 LYS A CA 1
ATOM 1660 C C . LYS A 1 203 ? -12.674 8.067 19.800 1.00 91.12 203 LYS A C 1
ATOM 1662 O O . LYS A 1 203 ? -12.162 7.446 18.868 1.00 91.12 203 LYS A O 1
ATOM 1667 N N . PRO A 1 204 ? -11.926 8.582 20.794 1.00 84.88 204 PRO A N 1
ATOM 1668 C CA . PRO A 1 204 ? -10.466 8.458 20.838 1.00 84.88 204 PRO A CA 1
ATOM 1669 C C . PRO A 1 204 ? -9.944 7.024 20.658 1.00 84.88 204 PRO A C 1
ATOM 1671 O O . PRO A 1 204 ? -8.981 6.814 19.930 1.00 84.88 204 PRO A O 1
ATOM 1674 N N . GLU A 1 205 ? -10.607 6.037 21.259 1.00 86.06 205 GLU A N 1
ATOM 1675 C CA . GLU A 1 205 ? -10.271 4.610 21.162 1.00 86.06 205 GLU A CA 1
ATOM 1676 C C . GLU A 1 205 ? -10.538 3.993 19.778 1.00 86.06 205 GLU A C 1
ATOM 1678 O O . GLU A 1 205 ? -10.019 2.929 19.454 1.00 86.06 205 GLU A O 1
ATOM 1683 N N . GLU A 1 206 ? -11.324 4.674 18.948 1.00 89.31 206 GLU A N 1
ATOM 1684 C CA . GLU A 1 206 ? -11.670 4.273 17.586 1.00 89.31 206 GLU A CA 1
ATOM 1685 C C . GLU A 1 206 ? -10.849 5.036 16.529 1.00 89.31 206 GLU A C 1
ATOM 1687 O O . GLU A 1 206 ? -11.079 4.850 15.332 1.00 89.31 206 GLU A O 1
ATOM 1692 N N . GLN A 1 207 ? -9.917 5.906 16.939 1.00 90.31 207 GLN A N 1
ATOM 1693 C CA . GLN A 1 207 ? -9.034 6.657 16.038 1.00 90.31 207 GLN A CA 1
ATOM 1694 C C . GLN A 1 207 ? -7.969 5.759 15.385 1.00 90.31 207 GLN A C 1
ATOM 1696 O O . GLN A 1 207 ? -7.841 4.572 15.687 1.00 90.31 207 GLN A O 1
ATOM 1701 N N . ILE A 1 208 ? -7.197 6.334 14.454 1.00 92.38 208 ILE A N 1
ATOM 1702 C CA . ILE A 1 208 ? -6.098 5.618 13.79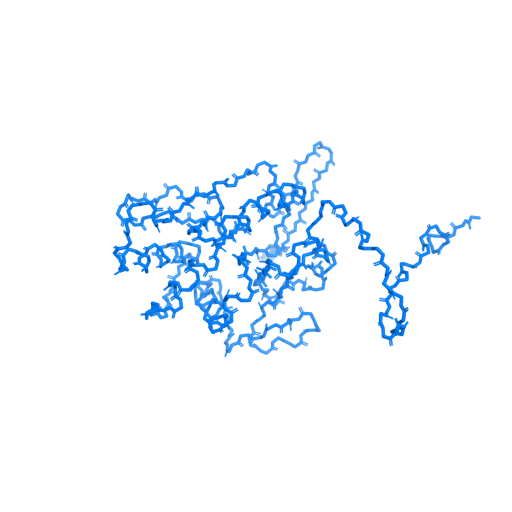6 1.00 92.38 208 ILE A CA 1
ATOM 1703 C C . ILE A 1 208 ? -5.017 5.253 14.820 1.00 92.38 208 ILE A C 1
ATOM 1705 O O . ILE A 1 208 ? -4.477 6.118 15.508 1.00 92.38 208 ILE A O 1
ATOM 1709 N N . ILE A 1 209 ? -4.664 3.971 14.852 1.00 93.88 209 ILE A N 1
ATOM 1710 C CA . ILE A 1 209 ? -3.513 3.425 15.564 1.00 93.88 209 ILE A CA 1
ATOM 1711 C C . ILE A 1 209 ? -2.349 3.359 14.576 1.00 93.88 209 ILE A C 1
ATOM 1713 O O . ILE A 1 209 ? -2.384 2.593 13.611 1.00 93.88 209 ILE A O 1
ATOM 1717 N N . TYR A 1 210 ? -1.307 4.148 14.817 1.00 92.44 210 TYR A N 1
ATOM 1718 C CA . TYR A 1 210 ? -0.099 4.114 13.998 1.00 92.44 210 TYR A CA 1
ATOM 1719 C C . TYR A 1 210 ? 0.809 2.970 14.451 1.00 92.44 210 TYR A C 1
ATOM 1721 O O . TYR A 1 210 ? 1.264 2.935 15.593 1.00 92.44 210 TYR A O 1
ATOM 1729 N N . TYR A 1 211 ? 1.065 2.024 13.551 1.00 93.94 211 TYR A N 1
ATOM 1730 C CA . TYR A 1 211 ? 1.890 0.849 13.801 1.00 93.94 211 TYR A CA 1
ATOM 1731 C C . TYR A 1 211 ? 3.233 0.990 13.080 1.00 93.94 211 TYR A C 1
ATOM 1733 O O . TYR A 1 211 ? 3.349 0.762 11.880 1.00 93.94 211 TYR A O 1
ATOM 1741 N N . HIS A 1 212 ? 4.257 1.422 13.808 1.00 93.81 212 HIS A N 1
ATOM 1742 C CA . HIS A 1 212 ? 5.535 1.769 13.191 1.00 93.81 212 HIS A CA 1
ATOM 1743 C C . HIS A 1 212 ? 6.277 0.529 12.695 1.00 93.81 212 HIS A C 1
ATOM 1745 O O . HIS A 1 212 ? 6.387 -0.474 13.409 1.00 93.81 212 HIS A O 1
ATOM 1751 N N . SER A 1 213 ? 6.814 0.617 11.482 1.00 92.62 213 SER A N 1
ATOM 1752 C CA . SER A 1 213 ? 7.615 -0.452 10.910 1.00 92.62 213 SER A CA 1
ATOM 1753 C C . SER A 1 213 ? 9.041 -0.489 11.463 1.00 92.62 213 SER A C 1
ATOM 1755 O O . SER A 1 213 ? 9.585 0.496 11.966 1.00 92.62 213 SER A O 1
ATOM 1757 N N . LYS A 1 214 ? 9.651 -1.675 11.399 1.00 91.75 214 LYS A N 1
ATOM 1758 C CA . LYS A 1 214 ? 11.022 -1.929 11.829 1.00 91.75 214 LYS A CA 1
ATOM 1759 C C . LYS A 1 214 ? 11.955 -1.793 10.624 1.00 91.75 214 LYS A C 1
ATOM 1761 O O . LYS A 1 214 ? 12.114 -2.710 9.822 1.00 91.75 214 LYS A O 1
ATOM 1766 N N . GLU A 1 215 ? 12.539 -0.610 10.488 1.00 90.81 215 GLU A N 1
ATOM 1767 C CA . GLU A 1 215 ? 13.206 -0.167 9.256 1.00 90.81 215 GLU A CA 1
ATOM 1768 C C . GLU A 1 215 ? 14.491 -0.922 8.895 1.00 90.81 215 GLU A C 1
ATOM 1770 O O . GLU A 1 215 ? 14.879 -0.963 7.733 1.00 90.81 215 GLU A O 1
ATOM 1775 N N . ASP A 1 216 ? 15.142 -1.583 9.850 1.00 90.25 216 ASP A N 1
ATOM 1776 C CA . ASP A 1 216 ? 16.291 -2.459 9.581 1.00 90.25 216 ASP A CA 1
ATOM 1777 C C . ASP A 1 216 ? 15.907 -3.757 8.844 1.00 90.25 216 ASP A C 1
ATOM 1779 O O . ASP A 1 216 ? 16.789 -4.478 8.362 1.00 90.25 216 ASP A O 1
ATOM 1783 N N . LEU A 1 217 ? 14.606 -4.049 8.736 1.00 92.31 217 LEU A N 1
ATOM 1784 C CA . LEU A 1 217 ? 14.037 -5.213 8.053 1.00 92.31 217 LEU A CA 1
ATOM 1785 C C . LEU A 1 217 ? 13.314 -4.861 6.740 1.00 92.31 217 LEU A C 1
ATOM 1787 O O . LEU A 1 217 ? 12.825 -5.766 6.061 1.00 92.31 217 LEU A O 1
ATOM 1791 N N . ILE A 1 218 ? 13.268 -3.578 6.363 1.00 93.31 218 ILE A N 1
ATOM 1792 C CA . ILE A 1 218 ? 12.669 -3.080 5.118 1.00 93.31 218 ILE A CA 1
ATOM 1793 C C . ILE A 1 218 ? 13.726 -2.291 4.342 1.00 93.31 218 ILE A C 1
ATOM 1795 O O . ILE A 1 218 ? 14.180 -1.230 4.756 1.00 93.31 218 ILE A O 1
ATOM 1799 N N . TYR A 1 219 ? 14.086 -2.782 3.163 1.00 92.19 219 TYR A N 1
ATOM 1800 C CA . TYR A 1 219 ? 15.110 -2.194 2.309 1.00 92.19 219 TYR A CA 1
ATOM 1801 C C . TYR A 1 219 ? 14.473 -1.587 1.067 1.00 92.19 219 TYR A C 1
ATOM 1803 O O . TYR A 1 219 ? 13.790 -2.270 0.311 1.00 92.19 219 TYR A O 1
ATOM 1811 N N . HIS A 1 220 ? 14.751 -0.314 0.816 1.00 91.38 220 HIS A N 1
ATOM 1812 C CA . HIS A 1 220 ? 14.276 0.401 -0.363 1.00 91.38 220 HIS A CA 1
ATOM 1813 C C . HIS A 1 220 ? 15.468 0.712 -1.272 1.00 91.38 220 HIS A C 1
ATOM 1815 O O . HIS A 1 220 ? 16.460 1.292 -0.823 1.00 91.38 220 HIS A O 1
ATOM 1821 N N . LYS A 1 221 ? 15.393 0.298 -2.544 1.00 89.19 221 LYS A N 1
ATOM 1822 C CA . LYS A 1 221 ? 16.412 0.429 -3.610 1.00 89.19 221 LYS A CA 1
ATOM 1823 C C . LYS A 1 221 ? 17.706 -0.344 -3.415 1.00 89.19 221 LYS A C 1
ATOM 1825 O O . LYS A 1 221 ? 18.313 -0.747 -4.406 1.00 89.19 221 LYS A O 1
ATOM 1830 N N . ARG A 1 222 ? 18.180 -0.526 -2.183 1.00 89.25 222 ARG A N 1
ATOM 1831 C CA . ARG A 1 222 ? 19.482 -1.143 -1.921 1.00 89.25 222 ARG A CA 1
ATOM 1832 C C . ARG A 1 222 ? 19.479 -1.963 -0.641 1.00 89.25 222 ARG A C 1
ATOM 1834 O O . ARG A 1 222 ? 19.123 -1.464 0.421 1.00 89.25 222 ARG A O 1
ATOM 1841 N N . TYR A 1 223 ? 19.958 -3.194 -0.743 1.00 87.62 223 TYR A N 1
ATOM 1842 C CA . TYR A 1 223 ? 20.294 -4.046 0.388 1.00 87.62 223 TYR A CA 1
ATOM 1843 C C . TYR A 1 223 ? 21.813 -4.129 0.503 1.00 87.62 223 TYR A C 1
ATOM 1845 O O . TYR A 1 223 ? 22.486 -4.556 -0.437 1.00 87.62 223 TYR A O 1
ATOM 1853 N N . ARG A 1 224 ? 22.357 -3.740 1.659 1.00 88.31 224 ARG A N 1
ATOM 1854 C CA . ARG A 1 224 ? 23.792 -3.830 1.933 1.00 88.31 224 ARG A CA 1
ATOM 1855 C C . ARG A 1 224 ? 24.032 -4.502 3.277 1.00 88.31 224 ARG A C 1
ATOM 1857 O O . ARG A 1 224 ? 23.719 -3.930 4.317 1.00 88.31 224 ARG A O 1
ATOM 1864 N N . LYS A 1 225 ? 24.618 -5.698 3.258 1.00 86.44 225 LYS A N 1
ATOM 1865 C CA . LYS A 1 225 ? 24.995 -6.438 4.470 1.00 86.44 225 LYS A CA 1
ATOM 1866 C C . LYS A 1 225 ? 26.236 -7.276 4.201 1.00 86.44 225 LYS A C 1
ATOM 1868 O O . LYS A 1 225 ? 26.253 -8.077 3.271 1.00 86.44 225 LYS A O 1
ATOM 1873 N N . ASN A 1 226 ? 27.262 -7.127 5.038 1.00 90.00 226 ASN A N 1
ATOM 1874 C CA . ASN A 1 226 ? 28.557 -7.790 4.854 1.00 90.00 226 ASN A CA 1
ATOM 1875 C C . ASN A 1 226 ? 29.108 -7.537 3.432 1.00 90.00 226 ASN A C 1
ATOM 1877 O O . ASN A 1 226 ? 29.222 -6.386 3.014 1.00 90.00 226 ASN A O 1
ATOM 1881 N N . ASN A 1 227 ? 29.394 -8.606 2.683 1.00 91.19 227 ASN A N 1
ATOM 1882 C CA . ASN A 1 227 ? 29.891 -8.559 1.305 1.00 91.19 227 ASN A CA 1
ATOM 1883 C C . ASN A 1 227 ? 28.769 -8.560 0.248 1.00 91.19 227 ASN A C 1
ATOM 1885 O O . ASN A 1 227 ? 29.044 -8.766 -0.931 1.00 91.19 227 ASN A O 1
ATOM 1889 N N . ILE A 1 228 ? 27.510 -8.376 0.656 1.00 86.88 228 ILE A N 1
ATOM 1890 C CA . ILE A 1 228 ? 26.355 -8.318 -0.243 1.00 86.88 228 ILE A CA 1
ATOM 1891 C C . ILE A 1 228 ? 25.981 -6.856 -0.473 1.00 86.88 228 ILE A C 1
ATOM 1893 O O . ILE A 1 228 ? 25.759 -6.108 0.482 1.00 86.88 228 ILE A O 1
ATOM 1897 N N . ASP A 1 229 ? 25.876 -6.482 -1.746 1.00 89.19 229 ASP A N 1
ATOM 1898 C CA . ASP A 1 229 ? 25.394 -5.186 -2.216 1.00 89.19 229 ASP A CA 1
ATOM 1899 C C . ASP A 1 229 ? 24.454 -5.415 -3.404 1.00 89.19 229 ASP A C 1
ATOM 1901 O O . ASP A 1 229 ? 24.889 -5.643 -4.533 1.00 89.19 229 ASP A O 1
ATOM 1905 N N . LEU A 1 230 ? 23.153 -5.446 -3.120 1.00 86.75 230 LEU A N 1
ATOM 1906 C CA . LEU A 1 230 ? 22.101 -5.651 -4.109 1.00 86.75 230 LEU A CA 1
ATOM 1907 C C . LEU A 1 230 ? 21.379 -4.323 -4.327 1.00 86.75 230 LEU A C 1
ATOM 1909 O O . LEU A 1 230 ? 20.888 -3.724 -3.371 1.00 86.75 230 LEU A O 1
ATOM 1913 N N . GLN A 1 231 ? 21.270 -3.893 -5.580 1.00 88.31 231 GLN A N 1
ATOM 1914 C CA . GLN A 1 231 ? 20.493 -2.721 -5.968 1.00 88.31 231 GLN A CA 1
ATOM 1915 C C . GLN A 1 231 ? 19.336 -3.137 -6.879 1.00 88.31 231 GLN A C 1
ATOM 1917 O O . GLN A 1 231 ? 19.534 -3.915 -7.810 1.00 88.31 231 GLN A O 1
ATOM 1922 N N . ALA A 1 232 ? 18.150 -2.586 -6.633 1.00 83.88 232 ALA A N 1
ATOM 1923 C CA . ALA A 1 232 ? 16.990 -2.723 -7.506 1.00 83.88 232 ALA A CA 1
ATOM 1924 C C . ALA A 1 232 ? 16.331 -1.368 -7.766 1.00 83.88 232 ALA A C 1
ATOM 1926 O O . ALA A 1 232 ? 16.592 -0.381 -7.078 1.00 83.88 232 ALA A O 1
ATOM 1927 N N . GLY A 1 233 ? 15.487 -1.338 -8.792 1.00 79.75 233 GLY A N 1
ATOM 1928 C CA . GLY A 1 233 ? 14.873 -0.121 -9.304 1.00 79.75 233 GLY A CA 1
ATOM 1929 C C . GLY A 1 233 ? 15.535 0.350 -10.595 1.00 79.75 233 GLY A C 1
ATOM 1930 O O . GLY A 1 233 ? 16.299 -0.367 -11.244 1.00 79.75 233 GLY A O 1
ATOM 1931 N N . ARG A 1 234 ? 15.197 1.568 -11.016 1.00 72.44 234 ARG A N 1
ATOM 1932 C CA . ARG A 1 234 ? 15.600 2.075 -12.333 1.00 72.44 234 ARG A CA 1
ATOM 1933 C C . ARG A 1 234 ? 17.099 2.353 -12.379 1.00 72.44 234 ARG A C 1
ATOM 1935 O O . ARG A 1 234 ? 17.628 3.101 -11.555 1.00 72.44 234 ARG A O 1
ATOM 1942 N N . LYS A 1 235 ? 17.771 1.835 -13.409 1.00 70.00 235 LYS A N 1
ATOM 1943 C CA . LYS A 1 235 ? 19.135 2.253 -13.740 1.00 70.00 235 LYS A CA 1
ATOM 1944 C C . LYS A 1 235 ? 19.087 3.705 -14.219 1.00 70.00 235 LYS A C 1
ATOM 1946 O O . LYS A 1 235 ? 18.529 3.995 -15.274 1.00 70.00 235 LYS A O 1
ATOM 1951 N N . ILE A 1 236 ? 19.654 4.627 -13.444 1.00 62.41 236 ILE A N 1
ATOM 1952 C CA . ILE A 1 236 ? 19.835 6.010 -13.896 1.00 62.41 236 ILE A CA 1
ATOM 1953 C C . ILE A 1 236 ? 21.003 6.004 -14.883 1.00 62.41 236 ILE A C 1
ATOM 1955 O O . ILE A 1 236 ? 22.167 6.021 -14.484 1.00 62.41 236 ILE A O 1
ATOM 1959 N N . GLU A 1 237 ? 20.707 5.956 -16.179 1.00 55.94 237 GLU A N 1
ATOM 1960 C CA . GLU A 1 237 ? 21.721 6.210 -17.198 1.00 55.94 237 GLU A CA 1
ATOM 1961 C C . GLU A 1 237 ? 22.068 7.700 -17.174 1.00 55.94 237 GLU A C 1
ATOM 1963 O O . GLU A 1 237 ? 21.287 8.553 -17.601 1.00 55.94 237 GLU A O 1
ATOM 1968 N N . LYS A 1 238 ? 23.249 8.040 -16.645 1.00 47.84 238 LYS A N 1
ATOM 1969 C CA . LYS A 1 238 ? 23.827 9.363 -16.881 1.00 47.84 238 LYS A CA 1
ATOM 1970 C C . LYS A 1 238 ? 24.066 9.470 -18.385 1.00 47.84 238 LYS A C 1
ATOM 1972 O O . LYS A 1 238 ? 24.937 8.782 -18.908 1.00 47.84 238 LYS A O 1
ATOM 1977 N N . LYS A 1 239 ? 23.308 10.324 -19.080 1.00 42.94 239 LYS A N 1
ATOM 1978 C CA . LYS A 1 239 ? 23.691 10.749 -20.428 1.00 42.94 239 LYS A CA 1
ATOM 1979 C C . LYS A 1 239 ? 25.034 11.457 -20.305 1.00 42.94 239 LYS A C 1
ATOM 1981 O O . LYS A 1 239 ? 25.095 12.578 -19.806 1.00 42.94 239 LYS A O 1
ATOM 1986 N N . THR A 1 240 ? 26.105 10.795 -20.724 1.00 42.88 240 THR A N 1
ATOM 1987 C CA . THR A 1 240 ? 27.366 11.471 -21.006 1.00 42.88 240 THR A CA 1
ATOM 1988 C C . THR A 1 240 ? 27.077 12.419 -22.161 1.00 42.88 240 THR A C 1
ATOM 1990 O O . THR A 1 240 ? 26.838 11.979 -23.283 1.00 42.88 240 THR A O 1
ATOM 1993 N N . ILE A 1 241 ? 26.987 13.715 -21.871 1.00 42.47 241 ILE A N 1
ATOM 1994 C CA . ILE A 1 241 ? 26.991 14.736 -22.913 1.00 42.47 241 ILE A CA 1
ATOM 1995 C C . ILE A 1 241 ? 28.430 14.764 -23.412 1.00 42.47 241 ILE A C 1
ATOM 1997 O O . ILE A 1 241 ? 29.306 15.323 -22.756 1.00 42.47 241 ILE A O 1
ATOM 2001 N N . THR A 1 242 ? 28.686 14.076 -24.518 1.00 39.41 242 THR A N 1
ATOM 2002 C CA . THR A 1 242 ? 29.908 14.290 -25.285 1.00 39.41 242 THR A CA 1
ATOM 2003 C C . THR A 1 242 ? 29.759 15.663 -25.934 1.00 39.41 242 THR A C 1
ATOM 2005 O O . THR A 1 242 ? 28.870 15.844 -26.767 1.00 39.41 242 THR A O 1
ATOM 2008 N N . ILE A 1 243 ? 30.538 16.633 -25.452 1.00 49.06 243 ILE A N 1
ATOM 2009 C CA . ILE A 1 243 ? 30.718 17.943 -26.091 1.00 49.06 243 ILE A CA 1
ATOM 2010 C C . ILE A 1 243 ? 31.634 17.749 -27.297 1.00 49.06 243 ILE A C 1
ATOM 2012 O O . ILE A 1 243 ? 32.633 17.010 -27.134 1.00 49.06 243 ILE A O 1
#

Solvent-accessible surface area (backbone atoms only — not comparable to full-atom values): 14158 Å² total; per-residue (Å²): 135,84,55,71,72,75,76,49,67,74,80,78,76,82,72,82,87,77,76,97,83,70,92,68,78,81,70,81,73,66,97,45,45,56,76,42,36,72,41,35,40,36,39,27,64,41,56,99,84,54,65,51,59,59,51,51,63,79,46,62,49,49,37,64,44,33,36,24,35,44,91,58,80,56,92,52,44,74,38,66,43,98,49,73,74,56,82,53,33,41,22,38,53,52,49,54,55,58,56,68,40,48,97,54,45,78,68,24,32,30,44,29,44,36,40,78,34,48,48,65,46,60,69,59,51,35,53,55,49,50,53,45,51,79,45,24,92,42,32,39,42,32,19,43,71,46,95,79,48,59,87,90,47,41,71,19,34,40,60,56,42,32,36,32,13,24,51,45,50,51,37,39,62,72,34,92,73,75,87,59,65,74,51,60,34,29,56,48,51,23,34,49,43,41,48,34,48,58,74,67,66,59,55,83,93,63,42,80,42,77,42,74,54,66,63,95,47,48,31,66,39,48,47,76,58,92,96,43,77,48,76,50,66,80,80,81,77,77,78,77,79,82,127